Protein 6Z4W (pdb70)

Solvent-accessible surface area: 11543 Å² total; per-residue (Å²): 206,38,19,0,56,0,111,75,0,31,32,112,70,159,129,44,74,40,13,0,101,24,0,49,4,39,0,78,81,28,43,8,0,0,0,0,1,45,105,79,3,9,22,49,10,0,3,69,0,0,10,32,105,8,130,29,74,131,36,56,5,40,0,15,67,56,71,10,87,151,25,130,173,158,42,23,66,88,0,86,89,29,4,7,15,0,92,90,104,37,143,17,64,95,180,68,21,0,44,73,0,0,8,78,11,3,78,81,44,62,60,9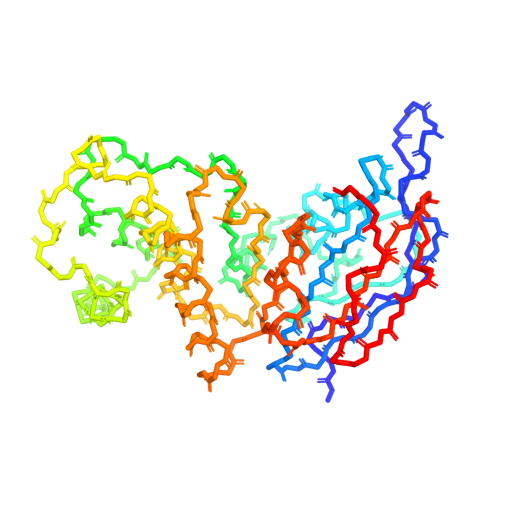8,162,204,62,4,145,149,41,0,48,73,0,0,94,27,5,41,2,127,129,52,23,167,16,80,12,124,107,11,58,39,2,25,63,26,36,0,1,0,0,34,14,7,2,43,112,7,129,0,0,0,0,25,47,2,8,52,148,31,80,105,109,45,3,103,82,0,0,72,2,0,32,85,1,16,135,130,44,15,2,0,0,0,1,3,60,41,27,118,3,0,60,94,42,86,20,41,5,0,4,0,64,106,1,102,46,68,147,64,72,97,126,3,112,6,71,54,154,99

Sequence (230 aa):
MSSIIEMMRDVVKKYDNGTTALRGVSVSVQPGEFAYIVGPSGAGKSTFIRSLYREVKIDKGSLSVAGFNLVKIKKKDVPLLRRSVGVVFQDYKLLPKKTVYENIAYAMEVIGENRRNIKRRVMEVLDLVGLKHKKVRSFPNELSGGEQQRIAIARAIVNNPKVLIADEPTGNLDPDNSWEIMNLLERINLQGTTILMATHHNSQIVNTLRHRVIAIENGRVVRDESKGEYGYDD

Radius of gyration: 17.44 Å; Cα contacts (8 Å, |Δi|>4): 445; chains: 1; bounding box: 37×38×49 Å

InterPro domains:
  IPR003439 ABC transporter-like, ATP-binding domain [PF00005] (20-167)
  IPR003439 ABC transporter-like, ATP-binding domain [PS50893] (4-229)
  IPR003593 AAA+ ATPase domain [SM00382] (29-225)
  IPR005286 Cell division protein FtsE [TIGR02673] (3-216)
  IPR015854 ABC transporter, lipoprotein release, LolD-like [PTHR24220] (2-222)
  IPR017871 ABC transporter-like, conserved site [PS00211] (140-154)
  IPR027417 P-loop containing nucleoside triphosphate hydrolase [G3DSA:3.40.50.300] (1-228)
  IPR027417 P-loop containing nucleoside triphosphate hydrolase [SSF52540] (3-225)

Nearest PDB structures (foldseek):
  6z4w-assembly1_A  TM=1.004E+00  e=2.447E-51  Streptococcus pneumoniae
  6z67-assembly2_B  TM=9.900E-01  e=2.149E-47  Streptococcus pneumoniae
  2olj-assembly1_A  TM=9.311E-01  e=7.992E-26  Geobacillus stearothermophilus
  8i6o-assembly1_D  TM=8.965E-01  e=5.618E-25  Pseudomonas aeruginosa
  5x40-assembly1_B  TM=8.780E-01  e=6.926E-23  Rhodobacter capsulatus

Foldseek 3Di:
DFQKWWFQWWAADPVGQTQAGTETDTHHFLAEEEEEEDPSLNPVVVLCVQLLPGQTDDTWIHHRRRTRNPDDPVCSLVSLLQEFELDPPDDFDQPQFLLRRLLVLQVVSPHDNVCRPVLSCVLCVLLVNNVRRGPGLVVDDLLVNLSSSVSSRCSSPHQEYEYEASCVPPDPVSSVSVVVSVVVSSVVGRYYYYYHDPQVCCQPVFGWYFYGGSNYGPDTDGSDGNPDPD

B-factor: mean 17.63, std 7.16, range [6.64, 51.97]

Organism: Streptococcus pneumoniae (strain ATCC BAA-255 / R6) (NCBI:txid171101)

Secondary structure (DSSP, 8-state):
--SEEEEEEEEE-TTS-EEEEEEEEEE-TT-EEEEE--TTSSHHHHHHHHTTSSPPSEEEEEETTEETTT--GGGHHHHHHHEEEE-TT----TTS-HHHHHHHHHHTTT--GGGHHHHHHHHHHHHT-GGGTT--GGGS-HHHHHHHHHHHHHTT--SEEEEESTTTTS-HHHHHHHHHHHHHHHHTT-EEEEE---HHHHHHS--EEEEEETTEEEEEETT-------

Structure (mmCIF, N/CA/C/O backbone):
data_6Z4W
#
_entry.id   6Z4W
#
_cell.length_a   33.387
_cell.length_b   36.711
_cell.length_c   41.106
_cell.angle_alpha   105.270
_cell.angle_beta   95.690
_cell.angle_gamma   99.690
#
_symmetry.space_group_name_H-M   'P 1'
#
loop_
_entity.id
_entity.type
_entity.pdbx_description
1 polymer 'Cell division ATP-binding protein FtsE'
2 non-polymer "ADENOSINE-5'-DIPHOSPHATE"
3 water water
#
loop_
_atom_site.group_PDB
_atom_site.id
_atom_site.type_symbol
_atom_site.label_atom_id
_atom_site.label_alt_id
_atom_site.label_comp_id
_atom_site.label_asym_id
_atom_site.label_entity_id
_atom_site.label_seq_id
_atom_site.pdbx_PDB_ins_code
_atom_site.Cartn_x
_atom_site.Cartn_y
_atom_site.Cartn_z
_atom_site.occupancy
_atom_site.B_iso_or_equiv
_atom_site.auth_seq_id
_atom_site.auth_comp_id
_atom_site.auth_asym_id
_atom_site.auth_atom_id
_atom_site.pdbx_PDB_model_num
ATOM 1 N N . MET A 1 1 ? 11.385 41.628 6.040 1.00 38.06 1 MET A N 1
ATOM 2 C CA . MET A 1 1 ? 10.362 41.562 7.079 1.00 26.04 1 MET A CA 1
ATOM 3 C C . MET A 1 1 ? 9.786 40.147 7.157 1.00 17.65 1 MET A C 1
ATOM 4 O O . MET A 1 1 ? 9.737 39.452 6.159 1.00 20.65 1 MET A O 1
ATOM 9 N N . SER A 1 2 ? 9.354 39.733 8.342 1.00 18.11 2 SER A N 1
ATOM 10 C CA A SER A 1 2 ? 9.045 38.330 8.571 0.70 14.87 2 SER A CA 1
ATOM 11 C CA B SER A 1 2 ? 9.037 38.334 8.592 0.30 14.90 2 SER A CA 1
ATOM 12 C C . SER A 1 2 ? 7.638 37.976 8.108 1.00 15.10 2 SER A C 1
ATOM 13 O O . SER A 1 2 ? 6.722 38.804 8.109 1.00 18.00 2 SER A O 1
ATOM 18 N N . ILE A 1 3 ? 7.477 36.716 7.709 1.00 12.75 3 ILE A N 1
ATOM 19 C CA . ILE A 1 3 ? 6.166 36.202 7.337 1.00 13.61 3 ILE A CA 1
ATOM 20 C C . ILE A 1 3 ? 5.460 35.578 8.536 1.00 11.30 3 ILE A C 1
ATOM 21 O O . ILE A 1 3 ? 4.222 35.532 8.569 1.00 13.24 3 ILE A O 1
ATOM 26 N N . ILE A 1 4 ? 6.211 35.100 9.519 1.00 12.18 4 ILE A N 1
ATOM 27 C CA . ILE A 1 4 ? 5.658 34.655 10.790 1.00 11.49 4 ILE A CA 1
ATOM 28 C C . ILE A 1 4 ? 6.457 35.360 11.869 1.00 12.87 4 ILE A C 1
ATOM 29 O O . ILE A 1 4 ? 7.690 35.287 11.876 1.00 13.85 4 ILE A O 1
ATOM 34 N N . GLU A 1 5 ? 5.768 36.058 12.762 1.00 12.74 5 GLU A N 1
ATOM 35 C CA . GLU A 1 5 ? 6.427 36.732 13.874 1.00 11.81 5 GLU A CA 1
ATOM 36 C C . GLU A 1 5 ? 5.661 36.394 15.140 1.00 12.97 5 GLU A C 1
ATOM 37 O O . GLU A 1 5 ? 4.533 36.858 15.333 1.00 13.32 5 GLU A O 1
ATOM 43 N N . MET A 1 6 ? 6.272 35.580 15.985 1.00 13.42 6 MET A N 1
ATOM 44 C CA A MET A 1 6 ? 5.692 35.173 17.255 0.48 13.23 6 MET A CA 1
ATOM 45 C CA B MET A 1 6 ? 5.700 35.166 17.253 0.52 13.23 6 MET A CA 1
ATOM 46 C C . MET A 1 6 ? 6.577 35.745 18.350 1.00 12.73 6 MET A C 1
ATOM 47 O O . MET A 1 6 ? 7.793 35.539 18.337 1.00 14.25 6 MET A O 1
ATOM 56 N N . ARG A 1 7 ? 5.979 36.485 19.284 1.00 12.33 7 ARG A N 1
ATOM 57 C CA . ARG A 1 7 ? 6.761 37.082 20.363 1.00 13.24 7 ARG A CA 1
ATOM 58 C C . ARG A 1 7 ? 6.112 36.811 21.710 1.00 12.65 7 ARG A C 1
ATOM 59 O O . ARG A 1 7 ? 4.981 37.245 21.955 1.00 12.99 7 ARG A O 1
ATOM 67 N N . ASP A 1 8 ? 6.852 36.118 22.588 1.00 12.28 8 ASP A N 1
ATOM 68 C CA . ASP A 1 8 ? 6.444 35.863 23.974 1.00 12.46 8 ASP A CA 1
ATOM 69 C C . ASP A 1 8 ? 5.066 35.212 24.051 1.00 12.60 8 ASP A C 1
ATOM 70 O O . ASP A 1 8 ? 4.266 35.518 24.937 1.00 13.68 8 ASP A O 1
ATOM 75 N N . VAL A 1 9 ? 4.784 34.303 23.119 1.00 12.43 9 VAL A N 1
ATOM 76 C CA . VAL A 1 9 ? 3.452 33.721 23.039 1.00 12.47 9 VAL A CA 1
ATOM 77 C C . VAL A 1 9 ? 3.229 32.724 24.172 1.00 11.92 9 VAL A C 1
ATOM 78 O O . VAL A 1 9 ? 4.094 31.893 24.486 1.00 14.52 9 VAL A O 1
ATOM 82 N N . VAL A 1 10 ? 2.059 32.810 24.796 1.00 11.84 10 VAL A N 1
ATOM 83 C CA . VAL A 1 10 ? 1.648 31.880 25.841 1.00 12.24 10 VAL A CA 1
ATOM 84 C C . VAL A 1 10 ? 0.298 31.297 25.453 1.00 10.71 10 VAL A C 1
ATOM 85 O O . VAL A 1 10 ? -0.588 32.016 24.981 1.00 12.08 10 VAL A O 1
ATOM 89 N N . LYS A 1 11 ? 0.143 29.990 25.640 1.00 11.55 11 LYS A N 1
ATOM 90 C CA . LYS A 1 11 ? -1.148 29.328 25.487 1.00 11.96 11 LYS A CA 1
ATOM 91 C C . LYS A 1 11 ? -1.303 28.319 26.612 1.00 12.25 11 LYS A C 1
ATOM 92 O O . LYS A 1 11 ? -0.477 27.412 26.750 1.00 13.25 11 LYS A O 1
ATOM 98 N N . LYS A 1 12 ? -2.341 28.493 27.422 1.00 11.83 12 LYS A N 1
ATOM 99 C CA . LYS A 1 12 ? -2.658 27.577 28.508 1.00 13.94 12 LYS A CA 1
ATOM 100 C C . LYS A 1 12 ? -4.054 27.028 28.268 1.00 13.39 12 LYS A C 1
ATOM 101 O O . LYS A 1 12 ? -5.011 27.801 28.164 1.00 13.29 12 LYS A O 1
ATOM 107 N N . TYR A 1 13 ? -4.170 25.700 28.195 1.00 10.75 13 TYR A N 1
ATOM 108 C CA . TYR A 1 13 ? -5.469 25.062 28.020 1.00 11.46 13 TYR A CA 1
ATOM 109 C C . TYR A 1 13 ? -6.268 25.141 29.320 1.00 9.03 13 TYR A C 1
ATOM 110 O O . TYR A 1 13 ? -5.729 25.416 30.397 1.00 10.32 13 TYR A O 1
ATOM 119 N N . ASP A 1 14 ? -7.574 24.910 29.208 1.00 12.39 14 ASP A N 1
ATOM 120 C CA . ASP A 1 14 ? -8.461 25.151 30.343 1.00 13.47 14 ASP A CA 1
ATOM 121 C C . ASP A 1 14 ? -8.222 24.211 31.519 1.00 13.28 14 ASP A C 1
ATOM 122 O O . ASP A 1 14 ? -8.651 24.530 32.634 1.00 16.06 14 ASP A O 1
ATOM 127 N N . ASN A 1 15 ? -7.574 23.069 31.305 1.00 11.16 15 ASN A N 1
ATOM 128 C CA . ASN A 1 15 ? -7.232 22.195 32.420 1.00 10.84 15 ASN A CA 1
ATOM 129 C C . ASN A 1 15 ? -5.936 22.602 33.095 1.00 12.06 15 ASN A C 1
ATOM 130 O O . ASN A 1 15 ? -5.418 21.845 33.926 1.00 13.59 15 ASN A O 1
ATOM 135 N N . GLY A 1 16 ? -5.392 23.772 32.746 1.00 11.01 16 GLY A N 1
ATOM 136 C CA . GLY A 1 16 ? -4.204 24.283 33.389 1.00 13.97 16 GLY A CA 1
ATOM 137 C C . GLY A 1 16 ? -2.894 23.949 32.713 1.00 13.22 16 GLY A C 1
ATOM 138 O O . GLY A 1 16 ? -1.845 24.350 33.218 1.00 16.51 16 GLY A O 1
ATOM 139 N N . THR A 1 17 ? -2.908 23.227 31.598 1.00 12.36 17 THR A N 1
ATOM 140 C CA . THR A 1 17 ? -1.664 22.875 30.928 1.00 13.43 17 THR A CA 1
ATOM 141 C C . THR A 1 17 ? -1.178 24.061 30.105 1.00 14.90 17 THR A C 1
ATOM 142 O O . THR A 1 17 ? -1.873 24.509 29.189 1.00 12.01 17 THR A O 1
ATOM 146 N N . THR A 1 18 ? 0.015 24.568 30.420 1.00 14.78 18 THR A N 1
ATOM 147 C CA . THR A 1 18 ? 0.616 25.649 29.636 1.00 14.54 18 THR A CA 1
ATOM 148 C C . THR A 1 18 ? 1.415 25.031 28.496 1.00 14.96 18 THR A C 1
ATOM 149 O O . THR A 1 18 ? 2.554 24.597 28.677 1.00 20.86 18 THR A O 1
ATOM 153 N N . ALA A 1 19 ? 0.816 25.018 27.307 1.00 12.48 19 ALA A N 1
ATOM 154 C CA . ALA A 1 19 ? 1.382 24.296 26.174 1.00 13.23 19 ALA A CA 1
ATOM 155 C C . ALA A 1 19 ? 2.441 25.113 25.447 1.00 13.47 19 ALA A C 1
ATOM 156 O O . ALA A 1 19 ? 3.407 24.550 24.922 1.00 14.34 19 ALA A O 1
ATOM 158 N N . LEU A 1 20 ? 2.246 26.426 25.359 1.00 10.32 20 LEU A N 1
ATOM 159 C CA . LEU A 1 20 ? 3.261 27.357 24.876 1.00 11.70 20 LEU A CA 1
ATOM 160 C C . LEU A 1 20 ? 3.568 28.291 26.033 1.00 11.87 20 LEU A C 1
ATOM 161 O O . LEU A 1 20 ? 2.667 28.952 26.555 1.00 12.26 20 LEU A O 1
ATOM 166 N N . ARG A 1 21 ? 4.828 28.323 26.448 1.00 11.39 21 ARG A N 1
ATOM 167 C CA . ARG A 1 21 ? 5.191 29.018 27.677 1.00 12.67 21 ARG A CA 1
ATOM 168 C C . ARG A 1 21 ? 6.216 30.109 27.391 1.00 15.23 21 ARG A C 1
ATOM 169 O O . ARG A 1 21 ? 7.332 30.076 27.917 1.00 13.17 21 ARG A O 1
ATOM 177 N N . GLY A 1 22 ? 5.847 31.059 26.537 1.00 12.96 22 GLY A N 1
ATOM 178 C CA . GLY A 1 22 ? 6.739 32.147 26.179 1.00 11.58 22 GLY A CA 1
ATOM 179 C C . GLY A 1 22 ? 7.583 31.781 24.982 1.00 12.89 22 GLY A C 1
ATOM 180 O O . GLY A 1 22 ? 8.765 31.451 25.118 1.00 16.08 22 GLY A O 1
ATOM 181 N N . VAL A 1 23 ? 6.973 31.803 23.802 1.00 12.48 23 VAL A N 1
ATOM 182 C CA . VAL A 1 23 ? 7.612 31.333 22.582 1.00 12.63 23 VAL A CA 1
ATOM 183 C C . VAL A 1 23 ? 7.798 32.508 21.631 1.00 13.34 23 VAL A C 1
ATOM 184 O O . VAL A 1 23 ? 6.845 33.242 21.333 1.00 13.27 23 VAL A O 1
ATOM 188 N N . SER A 1 24 ? 9.036 32.699 21.186 1.00 13.64 24 SER A N 1
ATOM 189 C CA . SER A 1 24 ? 9.390 33.728 20.214 1.00 13.26 24 SER A CA 1
ATOM 190 C C . SER A 1 24 ? 10.076 33.067 19.030 1.00 18.43 24 SER A C 1
ATOM 191 O O . SER A 1 24 ? 11.100 32.394 19.192 1.00 19.17 24 SER A O 1
ATOM 194 N N . VAL A 1 25 ? 9.505 33.257 17.848 1.00 15.68 25 VAL A N 1
ATOM 195 C CA . VAL A 1 25 ? 10.042 32.696 16.615 1.00 16.91 25 VAL A CA 1
ATOM 196 C C . VAL A 1 25 ? 9.747 33.682 15.502 1.00 15.50 25 VAL A C 1
ATOM 197 O O . VAL A 1 25 ? 8.607 34.132 15.351 1.00 16.04 25 VAL A O 1
ATOM 201 N N . SER A 1 26 ? 10.773 34.024 14.727 1.00 13.41 26 SER A N 1
ATOM 202 C CA . SER A 1 26 ? 10.632 34.909 13.578 1.00 14.54 26 SER A CA 1
ATOM 203 C C . SER A 1 26 ? 11.063 34.132 12.345 1.00 13.00 26 SER A C 1
ATOM 204 O O . SER A 1 26 ? 12.172 33.593 12.314 1.00 13.92 26 SER A O 1
ATOM 207 N N . VAL A 1 27 ? 10.185 34.045 11.347 1.00 12.83 27 VAL A N 1
ATOM 208 C CA . VAL A 1 27 ? 10.469 33.306 10.119 1.00 12.04 27 VAL A CA 1
ATOM 209 C C . VAL A 1 27 ? 10.353 34.253 8.938 1.00 15.40 27 VAL A C 1
ATOM 210 O O . VAL A 1 27 ? 9.302 34.872 8.738 1.00 12.85 27 VAL A O 1
ATOM 214 N N . GLN A 1 28 ? 11.415 34.332 8.135 1.00 13.08 28 GLN A N 1
ATOM 215 C CA . GLN A 1 28 ? 11.412 35.188 6.959 1.00 12.20 28 GLN A CA 1
ATOM 216 C C . GLN A 1 28 ? 10.739 34.480 5.788 1.00 12.32 28 GLN A C 1
ATOM 217 O O . GLN A 1 28 ? 10.725 33.247 5.718 1.00 12.62 28 GLN A O 1
ATOM 223 N N . PRO A 1 29 ? 10.193 35.233 4.833 1.00 11.95 29 PRO A N 1
ATOM 224 C CA . PRO A 1 29 ? 9.579 34.593 3.662 1.00 13.77 29 PRO A CA 1
ATOM 225 C C . PRO A 1 29 ? 10.586 33.687 2.973 1.00 13.45 29 PRO A C 1
ATOM 226 O O . PRO A 1 29 ? 11.745 34.057 2.777 1.00 13.87 29 PRO A O 1
ATOM 230 N N . GLY A 1 30 ? 10.143 32.475 2.636 1.00 11.55 30 GLY A N 1
ATOM 231 C CA . GLY A 1 30 ? 10.973 31.528 1.920 1.00 11.68 30 GLY A CA 1
ATOM 232 C C . GLY A 1 30 ? 11.767 30.577 2.786 1.00 12.13 30 GLY A C 1
ATOM 233 O O . GLY A 1 30 ? 12.425 29.677 2.245 1.00 11.33 30 GLY A O 1
ATOM 234 N N . GLU A 1 31 ? 11.735 30.741 4.105 1.00 9.90 31 GLU A N 1
ATOM 235 C CA . GLU A 1 31 ? 12.447 29.818 4.972 1.00 11.91 31 GLU A CA 1
ATOM 236 C C . GLU A 1 31 ? 11.781 28.438 4.984 1.00 12.08 31 GLU A C 1
ATOM 237 O O . GLU A 1 31 ? 10.577 28.281 4.761 1.00 11.26 31 GLU A O 1
ATOM 243 N N . PHE A 1 32 ? 12.598 27.426 5.247 1.00 11.94 32 PHE A N 1
ATOM 244 C CA . PHE A 1 32 ? 12.140 26.066 5.509 1.00 9.66 32 PHE A CA 1
ATOM 245 C C . PHE A 1 32 ? 12.583 25.743 6.925 1.00 11.60 32 PHE A C 1
ATOM 246 O O . PHE A 1 32 ? 13.782 25.764 7.215 1.00 13.97 32 PHE A O 1
ATOM 254 N N . ALA A 1 33 ? 11.632 25.459 7.806 1.00 10.38 33 ALA A N 1
ATOM 255 C CA . ALA A 1 33 ? 11.978 25.148 9.185 1.00 10.67 33 ALA A CA 1
ATOM 256 C C . ALA A 1 33 ? 11.336 23.846 9.615 1.00 10.76 33 ALA A C 1
ATOM 257 O O . ALA A 1 33 ? 10.150 23.622 9.360 1.00 11.86 33 ALA A O 1
ATOM 259 N N . TYR A 1 34 ? 12.121 23.015 10.291 1.00 9.53 34 TYR A N 1
ATOM 260 C CA . TYR A 1 34 ? 11.626 21.826 10.964 1.00 9.58 34 TYR A CA 1
ATOM 261 C C . TYR A 1 34 ? 11.287 22.181 12.401 1.00 9.56 34 TYR A C 1
ATOM 262 O O . TYR A 1 34 ? 12.046 22.899 13.058 1.00 11.39 34 TYR A O 1
ATOM 271 N N . ILE A 1 35 ? 10.157 21.673 12.889 1.00 9.92 35 ILE A N 1
ATOM 272 C CA . ILE A 1 35 ? 9.758 21.798 14.290 1.00 11.89 35 ILE A CA 1
ATOM 273 C C . ILE A 1 35 ? 9.891 20.418 14.914 1.00 10.06 35 ILE A C 1
ATOM 274 O O . ILE A 1 35 ? 9.255 19.460 14.456 1.00 11.68 35 ILE A O 1
ATOM 279 N N . VAL A 1 36 ? 10.732 20.303 15.941 1.00 10.54 36 VAL A N 1
ATOM 280 C CA . VAL A 1 36 ? 11.045 19.015 16.542 1.00 10.60 36 VAL A CA 1
ATOM 281 C C . VAL A 1 36 ? 10.933 19.123 18.055 1.00 11.20 36 VAL A C 1
ATOM 282 O O . VAL A 1 36 ? 10.903 20.215 18.621 1.00 11.32 36 VAL A O 1
ATOM 286 N N . GLY A 1 37 ? 10.873 17.963 18.712 1.00 11.06 37 GLY A N 1
ATOM 287 C CA . GLY A 1 37 ? 10.777 17.896 20.152 1.00 12.49 37 GLY A CA 1
ATOM 288 C C . GLY A 1 37 ? 9.928 16.727 20.601 1.00 12.22 37 GLY A C 1
ATOM 289 O O . GLY A 1 37 ? 9.191 16.128 19.816 1.00 12.70 37 GLY A O 1
ATOM 290 N N . PRO A 1 38 ? 10.010 16.379 21.876 1.00 13.39 38 PRO A N 1
ATOM 291 C CA . PRO A 1 38 ? 9.316 15.177 22.346 1.00 14.69 38 PRO A CA 1
ATOM 292 C C . PRO A 1 38 ? 7.804 15.346 22.305 1.00 14.59 38 PRO A C 1
ATOM 293 O O . PRO A 1 38 ? 7.266 16.455 22.270 1.00 14.07 38 PRO A O 1
ATOM 297 N N . SER A 1 39 ? 7.112 14.208 22.288 1.00 15.71 39 SER A N 1
ATOM 298 C CA . SER A 1 39 ? 5.662 14.225 22.408 1.00 16.26 39 SER A CA 1
ATOM 299 C C . SER A 1 39 ? 5.261 15.036 23.635 1.00 13.47 39 SER A C 1
ATOM 300 O O . SER A 1 39 ? 5.887 14.936 24.695 1.00 14.45 39 SER A O 1
ATOM 303 N N . GLY A 1 40 ? 4.236 15.878 23.474 1.00 11.85 40 GLY A N 1
ATOM 304 C CA . GLY A 1 40 ? 3.762 16.736 24.547 1.00 12.97 40 GLY A CA 1
ATOM 305 C C . GLY A 1 40 ? 4.479 18.068 24.676 1.00 12.68 40 GLY A C 1
ATOM 306 O O . GLY A 1 40 ? 4.122 18.865 25.555 1.00 14.07 40 GLY A O 1
ATOM 307 N N . ALA A 1 41 ? 5.472 18.342 23.820 1.00 11.73 41 ALA A N 1
ATOM 308 C CA . ALA A 1 41 ? 6.281 19.554 23.931 1.00 12.31 41 ALA A CA 1
ATOM 309 C C . ALA A 1 41 ? 5.497 20.808 23.572 1.00 12.80 41 ALA A C 1
ATOM 310 O O . ALA A 1 41 ? 5.801 2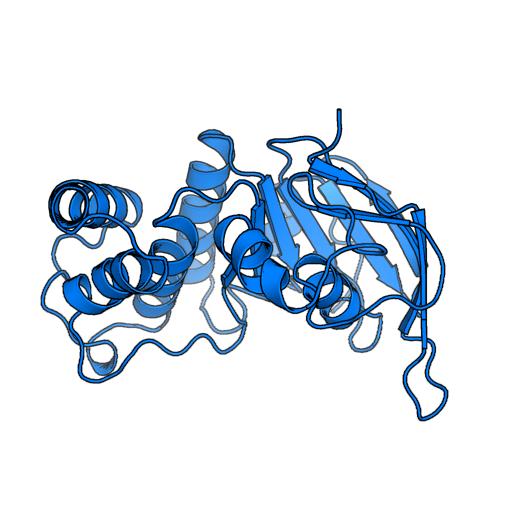1.892 24.091 1.00 13.94 41 ALA A O 1
ATOM 312 N N . GLY A 1 42 ? 4.524 20.696 22.663 1.00 10.89 42 GLY A N 1
ATOM 313 C CA . GLY A 1 42 ? 3.750 21.833 22.203 1.00 10.79 42 GLY A CA 1
ATOM 314 C C . GLY A 1 42 ? 3.825 22.055 20.706 1.00 12.55 42 GLY A C 1
ATOM 315 O O . GLY A 1 42 ? 3.422 23.117 20.232 1.00 11.26 42 GLY A O 1
ATOM 316 N N . LYS A 1 43 ? 4.319 21.071 19.950 1.00 10.53 43 LYS A N 1
ATOM 317 C CA . LYS A 1 43 ? 4.485 21.259 18.509 1.00 10.54 43 LYS A CA 1
ATOM 318 C C . LYS A 1 43 ? 3.145 21.482 17.821 1.00 11.12 43 LYS A C 1
ATOM 319 O O . LYS A 1 43 ? 2.998 22.406 17.011 1.00 10.89 43 LYS A O 1
ATOM 325 N N . SER A 1 44 ? 2.157 20.635 18.107 1.00 12.55 44 SER A N 1
ATOM 326 C CA . SER A 1 44 ? 0.852 20.819 17.481 1.00 10.39 44 SER A CA 1
ATOM 327 C C . SER A 1 44 ? 0.204 22.121 17.923 1.00 10.79 44 SER A C 1
ATOM 328 O O . SER A 1 44 ? -0.426 22.817 17.116 1.00 11.28 44 SER A O 1
ATOM 331 N N . THR A 1 45 ? 0.340 22.477 19.199 1.00 10.15 45 THR A N 1
ATOM 332 C CA . THR A 1 45 ? -0.238 23.742 19.642 1.00 10.11 45 THR A CA 1
ATOM 333 C C . THR A 1 45 ? 0.403 24.915 18.905 1.00 10.57 45 THR A C 1
ATOM 334 O O . THR A 1 45 ? -0.287 25.850 18.480 1.00 12.75 45 THR A O 1
ATOM 338 N N . PHE A 1 46 ? 1.725 24.863 18.731 1.00 9.69 46 PHE A N 1
ATOM 339 C CA . PHE A 1 46 ? 2.442 25.878 17.967 1.00 9.61 46 PHE A CA 1
ATOM 340 C C . PHE A 1 46 ? 1.902 25.961 16.541 1.00 11.66 46 PHE A C 1
ATOM 341 O O . PHE A 1 46 ? 1.515 27.041 16.075 1.00 12.24 46 PHE A O 1
ATOM 349 N N . ILE A 1 47 ? 1.846 24.818 15.848 1.00 11.57 47 ILE A N 1
ATOM 350 C CA . ILE A 1 47 ? 1.354 24.767 14.468 1.00 12.27 47 ILE A CA 1
ATOM 351 C C . ILE A 1 47 ? -0.049 25.340 14.376 1.00 12.51 47 ILE A C 1
ATOM 352 O O . ILE A 1 47 ? -0.363 26.122 13.470 1.00 11.91 47 ILE A O 1
ATOM 357 N N 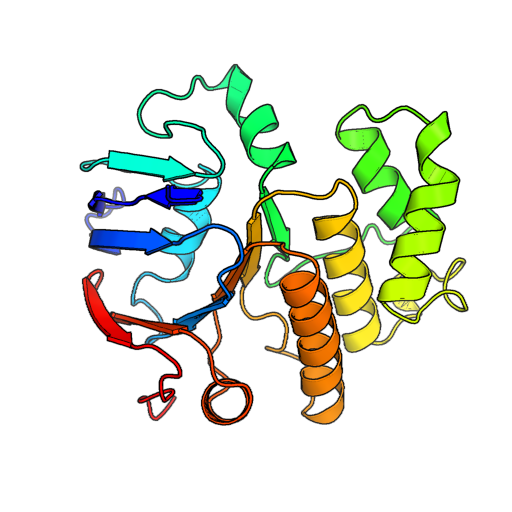. ARG A 1 48 ? -0.925 24.929 15.285 1.00 10.55 48 ARG A N 1
ATOM 358 C CA . ARG A 1 48 ? -2.331 25.301 15.178 1.00 12.38 48 ARG A CA 1
ATOM 359 C C . ARG A 1 48 ? -2.573 26.762 15.533 1.00 11.36 48 ARG A C 1
ATOM 360 O O . ARG A 1 48 ? -3.561 27.353 15.073 1.00 12.81 48 ARG A O 1
ATOM 368 N N . SER A 1 49 ? -1.675 27.368 16.307 1.00 11.74 49 SER A N 1
ATOM 369 C CA . SER A 1 49 ? -1.754 28.803 16.523 1.00 10.46 49 SER A CA 1
ATOM 370 C C . SER A 1 49 ? -1.527 29.575 15.231 1.00 11.15 49 SER A C 1
ATOM 371 O O . SER A 1 49 ? -2.071 30.673 15.071 1.00 10.96 49 SER A O 1
ATOM 374 N N . LEU A 1 50 ? -0.786 29.002 14.283 1.00 9.92 50 LEU A N 1
ATOM 375 C CA . LEU A 1 50 ? -0.422 29.747 13.085 1.00 11.17 50 LEU A CA 1
ATOM 376 C C . LEU A 1 50 ? -1.598 29.929 12.149 1.00 12.26 50 LEU A C 1
ATOM 377 O O . LEU A 1 50 ? -1.588 30.867 11.341 1.00 13.46 50 LEU A O 1
ATOM 382 N N . TYR A 1 51 ? -2.598 29.047 12.213 1.00 13.15 51 TYR A N 1
ATOM 383 C CA . TYR A 1 51 ? -3.824 29.238 11.451 1.00 11.60 51 TYR A CA 1
ATOM 384 C C . TYR A 1 51 ? -5.030 29.532 12.333 1.00 12.61 51 TYR A C 1
ATOM 385 O O . TYR A 1 51 ? -6.174 29.410 11.885 1.00 12.64 51 TYR A O 1
ATOM 394 N N . ARG A 1 52 ? -4.789 29.961 13.570 1.00 11.14 52 ARG A N 1
ATOM 395 C CA . ARG A 1 52 ? -5.810 30.484 14.464 1.00 12.48 52 ARG A CA 1
ATOM 396 C C . ARG A 1 52 ? -6.785 29.423 14.940 1.00 13.26 52 ARG A C 1
ATOM 397 O O . ARG A 1 52 ? -7.862 29.762 15.439 1.00 15.12 52 ARG A O 1
ATOM 405 N N . GLU A 1 53 ? -6.449 28.142 14.807 1.00 12.65 53 GLU A N 1
ATOM 406 C CA . GLU A 1 53 ? -7.254 27.155 15.502 1.00 14.74 53 GLU A CA 1
ATOM 407 C C . GLU A 1 53 ? -7.068 27.303 17.001 1.00 15.36 53 GLU A C 1
ATOM 408 O O . GLU A 1 53 ? -8.037 27.271 17.767 1.00 19.49 53 GLU A O 1
ATOM 414 N N . VAL A 1 54 ? -5.833 27.505 17.425 1.00 14.22 54 VAL A N 1
ATOM 415 C CA . VAL A 1 54 ? -5.517 27.904 18.789 1.00 15.22 54 VAL A CA 1
ATOM 416 C C . VAL A 1 54 ? -5.440 29.425 18.829 1.00 13.72 54 VAL A C 1
ATOM 417 O O . VAL A 1 54 ? -4.796 30.042 17.973 1.00 14.09 54 VAL A O 1
ATOM 421 N N . LYS A 1 55 ? -6.104 30.034 19.809 1.00 14.57 55 LYS A N 1
ATOM 422 C CA . LYS 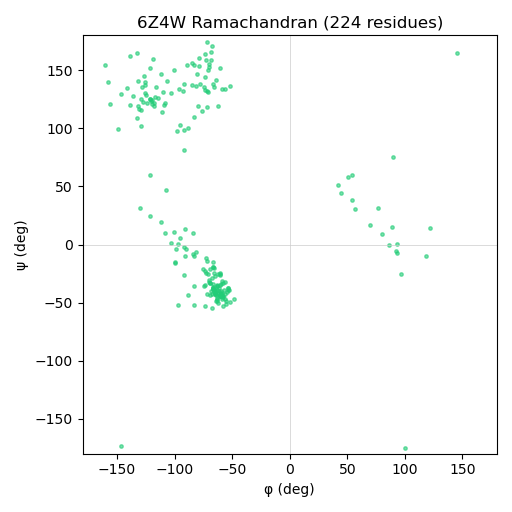A 1 55 ? -5.950 31.455 20.105 1.00 15.34 55 LYS A CA 1
ATOM 423 C C . LYS A 1 55 ? -4.932 31.600 21.225 1.00 14.36 55 LYS A C 1
ATOM 424 O O . LYS A 1 55 ? -5.007 30.884 22.227 1.00 15.98 55 LYS A O 1
ATOM 430 N N . ILE A 1 56 ? -3.997 32.524 21.069 1.00 13.56 56 ILE A N 1
ATOM 431 C CA . ILE A 1 56 ? -2.987 32.708 22.107 1.00 14.48 56 ILE A CA 1
ATOM 432 C C . ILE A 1 56 ? -3.571 33.522 23.257 1.00 14.99 56 ILE A C 1
ATOM 433 O O . ILE A 1 56 ? -4.502 34.321 23.083 1.00 15.85 56 ILE A O 1
ATOM 438 N N . ASP A 1 57 ? -3.011 33.309 24.448 1.00 13.70 57 ASP A N 1
ATOM 439 C CA . ASP A 1 57 ? -3.410 34.031 25.650 1.00 16.08 57 ASP A CA 1
ATOM 440 C C . ASP A 1 57 ? -2.633 35.321 25.841 1.00 17.02 57 ASP A C 1
ATOM 441 O O . ASP A 1 57 ? -3.205 36.329 26.265 1.00 18.79 57 ASP A O 1
ATOM 446 N N . LYS A 1 58 ? -1.333 35.247 25.614 1.00 14.74 58 LYS A N 1
ATOM 447 C CA . LYS A 1 58 ? -0.449 36.421 25.776 1.00 14.20 58 LYS A CA 1
ATOM 448 C C . LYS A 1 58 ? 0.545 36.419 24.620 1.00 14.42 58 LYS A C 1
ATOM 449 O O . LYS A 1 58 ? 0.741 35.386 24.001 1.00 12.68 58 LYS A O 1
ATOM 455 N N . GLY A 1 59 ? 1.158 37.568 24.389 1.00 14.40 59 GLY A N 1
ATOM 456 C CA . GLY A 1 59 ? 2.176 37.702 23.363 1.00 14.03 59 GLY A CA 1
ATOM 457 C C . GLY A 1 59 ? 1.611 38.325 22.104 1.00 11.66 59 GLY A C 1
ATOM 458 O O . GLY A 1 59 ? 0.458 38.750 22.032 1.00 14.31 59 GLY A O 1
ATOM 459 N N . SER A 1 60 ? 2.451 38.389 21.083 1.00 11.50 60 SER A N 1
ATOM 460 C CA . SER A 1 60 ? 2.031 38.885 19.783 1.00 11.73 60 SER A CA 1
ATOM 461 C C . SER A 1 60 ? 2.272 37.803 18.737 1.00 9.88 60 SER A C 1
ATOM 462 O O . SER A 1 60 ? 3.171 36.971 18.865 1.00 11.79 60 SER A O 1
ATOM 465 N N . LEU A 1 61 ? 1.472 37.829 17.680 1.00 10.19 61 LEU A N 1
ATOM 466 C CA . LEU A 1 61 ? 1.545 36.794 16.656 1.00 9.95 61 LEU A CA 1
ATOM 467 C C . LEU A 1 61 ? 1.000 37.347 15.348 1.00 11.69 61 LEU A C 1
ATOM 468 O O . LEU A 1 61 ? -0.153 37.780 15.285 1.00 11.06 61 LEU A O 1
ATOM 473 N N . SER A 1 62 ? 1.837 37.336 14.315 1.00 10.63 62 SER A N 1
ATOM 474 C CA . SER A 1 62 ? 1.476 37.749 12.969 1.00 11.04 62 SER A CA 1
ATOM 475 C C . SER A 1 62 ? 1.827 36.618 12.020 1.00 10.78 62 SER A C 1
ATOM 476 O O . SER A 1 62 ? 2.931 36.075 12.086 1.00 12.00 62 SER A O 1
ATOM 479 N N . VAL A 1 63 ? 0.888 36.232 11.159 1.00 9.92 63 VAL A N 1
ATOM 480 C CA . VAL A 1 63 ? 1.122 35.139 10.219 1.00 9.18 63 VAL A CA 1
ATOM 481 C C . VAL A 1 63 ? 0.583 35.539 8.859 1.00 10.97 63 VAL A C 1
ATOM 482 O O . VAL A 1 63 ? -0.587 35.913 8.733 1.00 10.43 63 VAL A O 1
ATOM 486 N N . ALA A 1 64 ? 1.425 35.424 7.834 1.00 11.38 64 ALA A N 1
ATOM 487 C CA . ALA A 1 64 ? 1.004 35.711 6.462 1.00 12.11 64 ALA A CA 1
ATOM 488 C C . ALA A 1 64 ? 0.449 37.126 6.331 1.00 13.94 64 ALA A C 1
ATOM 489 O O . ALA A 1 64 ? -0.431 37.387 5.503 1.00 14.15 64 ALA A O 1
ATOM 491 N N . GLY A 1 65 ? 0.959 38.038 7.160 1.00 13.09 65 GLY A N 1
ATOM 492 C CA . GLY A 1 65 ? 0.519 39.412 7.205 1.00 13.16 65 GLY A CA 1
ATOM 493 C C . GLY A 1 65 ? -0.512 39.719 8.272 1.00 13.15 65 GLY A C 1
ATOM 494 O O . GLY A 1 65 ? -0.592 40.865 8.716 1.00 15.25 65 GLY A O 1
ATOM 495 N N . PHE A 1 66 ? -1.286 38.729 8.710 1.00 12.73 66 PHE A N 1
ATOM 496 C CA . PHE A 1 66 ? -2.418 38.976 9.598 1.00 13.62 66 PHE A CA 1
ATOM 497 C C . PHE A 1 66 ? -1.997 39.022 11.061 1.00 14.05 66 PHE A C 1
ATOM 498 O O . PHE A 1 66 ? -1.224 38.186 11.533 1.00 11.99 66 PHE A O 1
ATOM 506 N N . ASN A 1 67 ? -2.550 39.983 11.794 1.00 13.36 67 ASN A N 1
ATOM 507 C CA . ASN A 1 67 ? -2.340 40.077 13.232 1.00 12.56 67 ASN A CA 1
ATOM 508 C C . ASN A 1 67 ? -3.338 39.138 13.898 1.00 13.95 67 ASN A C 1
ATOM 509 O O . ASN A 1 67 ? -4.545 39.400 13.897 1.00 13.40 67 ASN A O 1
ATOM 514 N N . LEU A 1 68 ? -2.838 38.043 14.471 1.00 11.87 68 LEU A N 1
ATOM 515 C CA . LEU A 1 68 ? -3.737 37.009 14.973 1.00 11.65 68 LEU A CA 1
ATOM 516 C C . LEU A 1 68 ? -4.271 37.313 16.362 1.00 13.82 68 LEU A C 1
ATOM 517 O O . LEU A 1 68 ? -5.180 36.610 16.822 1.00 16.73 68 LEU A O 1
ATOM 522 N N . VAL A 1 69 ? -3.734 38.329 17.033 1.00 14.43 69 VAL A N 1
ATOM 523 C CA . VAL A 1 69 ? -4.340 38.823 18.265 1.00 13.66 69 VAL A CA 1
ATOM 524 C C . VAL A 1 69 ? -5.604 39.615 17.960 1.00 16.16 69 VAL A C 1
ATOM 525 O O . VAL A 1 69 ? -6.567 39.570 18.733 1.00 20.45 69 VAL A O 1
ATOM 529 N N . LYS A 1 70 ? -5.628 40.346 16.842 1.00 16.42 70 LYS A N 1
ATOM 530 C CA . LYS A 1 70 ? -6.714 41.259 16.512 1.00 16.41 70 LYS A CA 1
ATOM 531 C C . LYS A 1 70 ? -7.714 40.673 15.526 1.00 15.57 70 LYS A C 1
ATOM 532 O O . LYS A 1 70 ? -8.810 41.227 15.390 1.00 19.79 70 LYS A O 1
ATOM 538 N N . ILE A 1 71 ? -7.369 39.575 14.842 1.00 14.06 71 ILE A N 1
ATOM 539 C CA . ILE A 1 71 ? -8.174 39.104 13.715 1.00 15.08 71 ILE A CA 1
ATOM 540 C C . ILE A 1 71 ? -9.603 38.816 14.150 1.00 15.26 71 ILE A C 1
ATOM 541 O O . ILE A 1 71 ? -9.848 38.177 15.182 1.00 17.55 71 ILE A O 1
ATOM 546 N N . LYS A 1 72 ? -10.552 39.293 13.352 1.00 16.98 72 LYS A N 1
ATOM 547 C CA . LYS A 1 72 ? -11.964 39.079 13.608 1.00 22.75 72 LYS A CA 1
ATOM 548 C C . LYS A 1 72 ? -12.377 37.691 13.144 1.00 23.29 72 LYS A C 1
ATOM 549 O O . LYS A 1 72 ? -11.856 37.159 12.162 1.00 17.95 72 LYS A O 1
ATOM 555 N N . LYS A 1 73 ? -13.333 37.111 13.873 1.00 22.68 73 LYS A N 1
ATOM 556 C CA . LYS A 1 73 ? -13.824 35.772 13.565 1.00 22.32 73 LYS A CA 1
ATOM 557 C C . LYS A 1 73 ? -14.165 35.625 12.087 1.00 21.25 73 LYS A C 1
ATOM 558 O O . LYS A 1 73 ? -13.790 34.639 11.442 1.00 20.11 73 LYS A O 1
ATOM 564 N N . LYS A 1 74 ? -14.886 36.595 11.531 1.00 20.96 74 LYS A N 1
ATOM 565 C CA . LYS A 1 74 ? -15.334 36.450 10.154 1.00 24.10 74 LYS A CA 1
ATOM 566 C C . LYS A 1 74 ? -14.178 36.473 9.165 1.00 22.60 74 LYS A C 1
ATOM 567 O O . LYS A 1 74 ? -14.356 36.075 8.011 1.00 21.34 74 LYS A O 1
ATOM 573 N N . ASP A 1 75 ? -12.998 36.919 9.585 1.00 21.29 75 ASP A N 1
ATOM 574 C CA . ASP A 1 75 ? -11.865 37.029 8.679 1.00 21.15 75 ASP A CA 1
ATOM 575 C C . ASP A 1 75 ? -10.892 35.864 8.780 1.00 17.14 75 ASP A C 1
ATOM 576 O O . ASP A 1 75 ? -9.938 35.808 8.001 1.00 16.50 75 ASP A O 1
ATOM 581 N N . VAL A 1 76 ? -11.111 34.925 9.704 1.00 15.91 76 VAL A N 1
ATOM 582 C CA . VAL A 1 76 ? -10.248 33.745 9.779 1.00 13.82 76 VAL A CA 1
ATOM 583 C C . VAL A 1 76 ? -10.175 33.010 8.449 1.00 18.81 76 VAL A C 1
ATOM 584 O O . VAL A 1 76 ? -9.083 32.553 8.077 1.00 15.29 76 VAL A O 1
ATOM 588 N N . PRO A 1 77 ? -11.263 32.851 7.691 1.00 18.87 77 PRO A N 1
ATOM 589 C CA . PRO A 1 77 ? -11.135 32.220 6.370 1.00 20.51 77 PRO A CA 1
ATOM 590 C C . PRO A 1 77 ? -10.138 32.912 5.457 1.00 15.56 77 PRO A C 1
ATOM 591 O O . PRO A 1 77 ? -9.492 32.236 4.641 1.00 17.77 77 PRO A O 1
ATOM 595 N N . LEU A 1 78 ? -9.983 34.237 5.559 1.00 16.17 78 LEU A N 1
ATOM 596 C CA . LEU A 1 78 ? -8.985 34.899 4.723 1.00 16.63 78 LEU A CA 1
ATOM 597 C C . LEU A 1 78 ? -7.573 34.509 5.143 1.00 14.36 78 LEU A C 1
ATOM 598 O O . LEU A 1 78 ? -6.696 34.315 4.299 1.00 15.34 78 LEU A O 1
ATOM 603 N N . LEU A 1 79 ? -7.321 34.402 6.442 1.00 13.59 79 LEU A N 1
ATOM 604 C CA . LEU A 1 79 ? -6.048 33.845 6.876 1.00 14.46 79 LEU A CA 1
ATOM 605 C C . LEU A 1 79 ? -5.863 32.437 6.325 1.00 13.51 79 LEU A C 1
ATOM 606 O O . LEU A 1 79 ? -4.787 32.103 5.813 1.00 16.86 79 LEU A O 1
ATOM 611 N N . ARG A 1 80 ? -6.904 31.603 6.402 1.00 14.03 80 ARG A N 1
ATOM 612 C CA . ARG A 1 80 ? -6.768 30.214 5.974 1.00 15.91 80 ARG A CA 1
ATOM 613 C C . ARG A 1 80 ? -6.394 30.117 4.497 1.00 15.21 80 ARG A C 1
ATOM 614 O O . ARG A 1 80 ? -5.641 29.216 4.110 1.00 16.48 80 ARG A O 1
ATOM 622 N N . ARG A 1 81 ? -6.901 31.028 3.657 1.00 15.86 81 ARG A N 1
ATOM 623 C CA . ARG A 1 81 ? -6.518 31.003 2.244 1.00 15.99 81 ARG A CA 1
ATOM 624 C C . ARG A 1 81 ? -5.017 31.150 2.059 1.00 17.79 81 ARG A C 1
ATOM 625 O O . ARG A 1 81 ? -4.458 30.629 1.085 1.00 16.93 81 ARG A O 1
ATOM 633 N N . SER A 1 82 ? -4.353 31.878 2.953 1.00 15.14 82 SER A N 1
ATOM 634 C CA . SER A 1 82 ? -2.926 32.163 2.844 1.00 16.26 82 SER A CA 1
ATOM 635 C C . SER A 1 82 ? -2.040 31.137 3.534 1.00 15.02 82 SER A C 1
ATOM 636 O O . SER A 1 82 ? -0.812 31.252 3.448 1.00 15.47 82 SER A O 1
ATOM 639 N N . VAL A 1 83 ? -2.619 30.151 4.217 1.00 13.68 83 VAL A N 1
ATOM 640 C CA . VAL A 1 83 ? -1.866 29.175 5.000 1.00 14.48 83 VAL A CA 1
ATOM 641 C C . VAL A 1 83 ? -2.348 27.789 4.574 1.00 12.89 83 VAL A C 1
ATOM 642 O O . VAL A 1 83 ? -3.426 27.340 4.986 1.00 15.81 83 VAL A O 1
ATOM 646 N N . GLY A 1 84 ? -1.559 27.106 3.748 1.00 11.49 84 GLY A N 1
ATOM 647 C CA . GLY A 1 84 ? -1.882 25.736 3.376 1.00 11.62 84 GLY A CA 1
ATOM 648 C C . GLY A 1 84 ? -1.501 24.792 4.504 1.00 11.62 84 GLY A C 1
ATOM 649 O O . GLY A 1 84 ? -0.464 24.947 5.144 1.00 12.95 84 GLY A O 1
ATOM 650 N N . VAL A 1 85 ? -2.370 23.821 4.773 1.00 11.69 85 VAL A N 1
ATOM 651 C CA . VAL A 1 85 ? -2.147 22.892 5.877 1.00 12.43 85 VAL A CA 1
ATOM 652 C C . VAL A 1 85 ? -2.246 21.463 5.371 1.00 13.47 85 VAL A C 1
ATOM 653 O O . VAL A 1 85 ? -3.262 21.076 4.784 1.00 16.97 85 VAL A O 1
ATOM 657 N N . VAL A 1 86 ? -1.187 20.695 5.574 1.00 12.69 86 VAL A N 1
ATOM 658 C CA . VAL A 1 86 ? -1.197 19.256 5.349 1.00 14.47 86 VAL A CA 1
ATOM 659 C C . VAL A 1 86 ? -1.416 18.628 6.720 1.00 20.34 86 VAL A C 1
ATOM 660 O O . VAL A 1 86 ? -0.479 18.489 7.510 1.00 17.73 86 VAL A O 1
ATOM 664 N N . PHE A 1 87 ? -2.672 18.283 7.008 1.00 29.76 87 PHE A N 1
ATOM 665 C CA . PHE A 1 87 ? -3.018 17.656 8.275 1.00 31.28 87 PHE A CA 1
ATOM 666 C C . PHE A 1 87 ? -2.335 16.300 8.374 1.00 29.52 87 PHE A C 1
ATOM 667 O O . PHE A 1 87 ? -2.244 15.559 7.390 1.00 36.37 87 PHE A O 1
ATOM 675 N N . GLN A 1 88 ? -1.864 15.973 9.582 1.00 36.20 88 GLN A N 1
ATOM 676 C CA . GLN A 1 88 ? -1.217 14.682 9.799 1.00 34.85 88 GLN A CA 1
ATOM 677 C C . GLN A 1 88 ? -2.112 13.537 9.332 1.00 39.25 88 GLN A C 1
ATOM 678 O O . GLN A 1 88 ? -1.633 12.544 8.774 1.00 37.42 88 GLN A O 1
ATOM 684 N N . ASP A 1 89 ? -3.419 13.664 9.537 1.00 38.99 89 ASP A N 1
ATOM 685 C CA . ASP A 1 89 ? -4.377 12.672 9.075 1.00 42.65 89 ASP A CA 1
ATOM 686 C C . ASP A 1 89 ? -5.154 13.235 7.900 1.00 42.20 89 ASP A C 1
ATOM 687 O O . ASP A 1 89 ? -6.383 13.130 7.862 1.00 44.58 89 ASP A O 1
ATOM 692 N N . TYR A 1 90 ? -4.462 13.839 6.935 1.00 42.51 90 TYR A N 1
ATOM 693 C CA . TYR A 1 90 ? -5.159 14.456 5.812 1.00 37.89 90 TYR A CA 1
ATOM 694 C C . TYR A 1 90 ? -5.925 13.411 5.017 1.00 36.74 90 TYR A C 1
ATOM 695 O O . TYR A 1 90 ? -5.330 12.486 4.447 1.00 38.57 90 TYR A O 1
ATOM 704 N N . LYS A 1 91 ? -7.243 13.586 4.954 1.00 31.74 91 LYS A N 1
ATOM 705 C CA . LYS A 1 91 ? -8.111 12.699 4.202 1.00 26.94 91 LYS A CA 1
ATOM 706 C C . LYS A 1 91 ? -8.602 13.429 2.963 1.00 18.32 91 LYS A C 1
ATOM 707 O O . LYS A 1 91 ? -9.182 14.517 3.068 1.00 19.95 91 LYS A O 1
ATOM 713 N N . LEU A 1 92 ? -8.319 12.847 1.799 1.00 16.84 92 LEU A N 1
ATOM 714 C CA . LE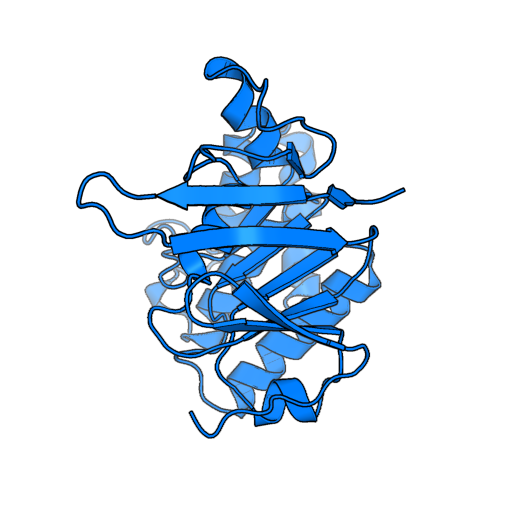U A 1 92 ? -8.884 13.312 0.547 1.00 15.55 92 LEU A CA 1
ATOM 715 C C . LEU A 1 92 ? -10.359 12.929 0.490 1.00 14.71 92 LEU A C 1
ATOM 716 O O . LEU A 1 92 ? -10.820 12.034 1.206 1.00 16.87 92 LEU A O 1
ATOM 721 N N . LEU A 1 93 ? -11.103 13.629 -0.342 1.00 13.87 93 LEU A N 1
ATOM 722 C CA . LEU A 1 93 ? -12.510 13.307 -0.517 1.00 15.87 93 LEU A CA 1
ATOM 723 C C . LEU A 1 93 ? -12.618 11.999 -1.288 1.00 14.34 93 LEU A C 1
ATOM 724 O O . LEU A 1 93 ? -12.173 11.932 -2.444 1.00 12.39 93 LEU A O 1
ATOM 729 N N . PRO A 1 94 ? -13.214 10.953 -0.707 1.00 15.28 94 PRO A N 1
ATOM 730 C CA . PRO A 1 94 ? -13.050 9.604 -1.276 1.00 16.79 94 PRO A CA 1
ATOM 731 C C . PRO A 1 94 ? -13.778 9.386 -2.586 1.00 17.28 94 PRO A C 1
ATOM 732 O O . PRO A 1 94 ? -13.365 8.521 -3.365 1.00 16.07 94 PRO A O 1
ATOM 736 N N . LYS A 1 95 ? -14.846 10.125 -2.862 1.00 16.46 95 LYS A N 1
ATOM 737 C CA . LYS A 1 95 ? -15.592 9.937 -4.099 1.00 20.12 95 LYS A CA 1
ATOM 738 C C . LYS A 1 95 ? -15.252 10.970 -5.164 1.00 20.04 95 LYS A C 1
ATOM 739 O O . LYS A 1 95 ? -15.942 11.048 -6.187 1.00 22.93 95 LYS A O 1
ATOM 745 N N . LYS A 1 96 ? -14.196 11.750 -4.955 1.00 18.02 96 LYS A N 1
ATOM 746 C CA . LYS A 1 96 ? -13.696 12.692 -5.942 1.00 17.80 96 LYS A CA 1
ATOM 747 C C . LYS A 1 96 ? -12.400 12.155 -6.530 1.00 10.93 96 LYS A C 1
ATOM 748 O O . LYS A 1 96 ? -11.567 11.594 -5.809 1.00 12.50 96 LYS A O 1
ATOM 754 N N . THR A 1 97 ? -12.224 12.338 -7.836 1.00 11.00 97 THR A N 1
ATOM 755 C CA . THR A 1 97 ? -10.953 11.979 -8.432 1.00 11.47 97 THR A CA 1
ATOM 756 C C . THR A 1 97 ? -9.862 12.912 -7.909 1.00 10.18 97 THR A C 1
ATOM 757 O O . THR A 1 97 ? -10.121 13.905 -7.212 1.00 11.68 97 THR A O 1
ATOM 761 N N . VAL A 1 98 ? -8.619 12.555 -8.234 1.00 10.75 98 VAL A N 1
ATOM 762 C CA . VAL A 1 98 ? -7.484 13.431 -7.954 1.00 9.91 98 VAL A CA 1
ATOM 763 C C . VAL A 1 98 ? -7.738 14.827 -8.515 1.00 11.92 98 VAL A C 1
ATOM 764 O O . VAL A 1 98 ? -7.601 15.830 -7.802 1.00 11.31 98 VAL A O 1
ATOM 768 N N . TYR A 1 99 ? -8.146 14.914 -9.789 1.00 9.90 99 TYR A N 1
ATOM 769 C CA . TYR A 1 99 ? -8.458 16.218 -10.374 1.00 10.20 99 TYR A CA 1
ATOM 770 C C . TYR A 1 99 ? -9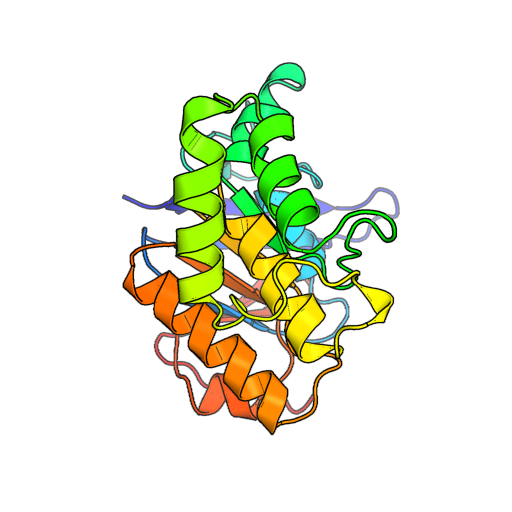.504 16.959 -9.547 1.00 12.41 99 TYR A C 1
ATOM 771 O O . TYR A 1 99 ? -9.310 18.127 -9.185 1.00 13.56 99 TYR A O 1
ATOM 780 N N . GLU A 1 100 ? -10.623 16.290 -9.238 1.00 12.45 100 GLU A N 1
ATOM 781 C CA . GLU A 1 100 ? -11.708 16.938 -8.501 1.00 14.83 100 GLU A CA 1
ATOM 782 C C . GLU A 1 100 ? -11.262 17.362 -7.109 1.00 14.53 100 GLU A C 1
ATOM 783 O O . GLU A 1 100 ? -11.687 18.407 -6.599 1.00 16.06 100 GLU A O 1
ATOM 789 N N . ASN A 1 101 ? -10.404 16.563 -6.471 1.00 11.37 101 ASN A N 1
ATOM 790 C CA . ASN A 1 101 ? -9.926 16.909 -5.138 1.00 12.36 101 ASN A CA 1
ATOM 791 C C . ASN A 1 101 ? -9.129 18.203 -5.163 1.00 12.60 101 ASN A C 1
ATOM 792 O O . ASN A 1 101 ? -9.324 19.084 -4.314 1.00 15.76 101 ASN A O 1
ATOM 797 N N . ILE A 1 102 ? -8.209 18.322 -6.119 1.00 11.60 102 ILE A N 1
ATOM 798 C CA . ILE A 1 102 ? -7.391 19.521 -6.221 1.00 13.05 102 ILE A CA 1
ATOM 799 C C . ILE A 1 102 ? -8.233 20.709 -6.671 1.00 13.34 102 ILE A C 1
ATOM 800 O O . ILE A 1 102 ? -8.115 21.805 -6.116 1.00 16.18 102 ILE A O 1
ATOM 805 N N . ALA A 1 103 ? -9.109 20.503 -7.660 1.00 11.70 103 ALA A N 1
ATOM 806 C CA . ALA A 1 103 ? -9.986 21.571 -8.135 1.00 13.52 103 ALA A CA 1
ATOM 807 C C . ALA A 1 103 ? -10.875 22.096 -7.021 1.00 14.66 103 ALA A C 1
ATOM 808 O O . ALA A 1 103 ? -11.091 23.312 -6.904 1.00 14.34 103 ALA A O 1
ATOM 810 N N . TYR A 1 104 ? -11.421 21.190 -6.206 1.00 15.35 104 TYR A N 1
ATOM 811 C CA . TYR A 1 104 ? -12.264 21.606 -5.095 1.00 13.38 104 TYR A CA 1
ATOM 812 C C . TYR A 1 104 ? -11.516 22.550 -4.168 1.00 14.92 104 TYR A C 1
ATOM 813 O O . TYR A 1 104 ? -12.090 23.523 -3.670 1.00 14.05 104 TYR A O 1
ATOM 822 N N . ALA A 1 105 ? -10.226 22.289 -3.936 1.00 15.46 105 ALA A N 1
ATOM 823 C CA . ALA A 1 105 ? -9.448 23.166 -3.071 1.00 14.62 105 ALA A CA 1
ATOM 824 C C . ALA A 1 105 ? -9.388 24.586 -3.620 1.00 12.84 105 ALA A C 1
ATOM 825 O O . ALA A 1 105 ? -9.188 25.537 -2.855 1.00 16.09 105 ALA A O 1
ATOM 827 N N . MET A 1 106 ? -9.564 24.751 -4.933 1.00 13.53 106 MET A N 1
ATOM 828 C CA . MET A 1 106 ? -9.685 26.084 -5.514 1.00 12.43 106 MET A CA 1
ATOM 829 C C . MET A 1 106 ? -11.107 26.628 -5.418 1.00 15.23 106 MET A C 1
ATOM 830 O O . MET A 1 106 ? -11.311 27.739 -4.923 1.00 17.41 106 MET A O 1
ATOM 835 N N . GLU A 1 107 ? -12.094 25.847 -5.873 1.00 14.73 107 GLU A N 1
ATOM 836 C CA . GLU A 1 107 ? -13.487 26.280 -5.822 1.00 13.27 107 GLU A CA 1
ATOM 837 C C . GLU A 1 107 ? -13.893 26.705 -4.417 1.00 14.07 107 GLU A C 1
ATOM 838 O O . GLU A 1 107 ? -14.632 27.679 -4.250 1.00 17.61 107 GLU A O 1
ATOM 844 N N . VAL A 1 108 ? -13.426 25.982 -3.397 1.00 15.91 108 VAL A N 1
ATOM 845 C CA . VAL A 1 108 ? -13.886 26.209 -2.029 1.00 19.63 108 VAL A CA 1
ATOM 846 C C . VAL A 1 108 ? -13.407 27.541 -1.457 1.00 16.60 108 VAL A C 1
ATOM 847 O O . VAL A 1 108 ? -13.995 28.035 -0.490 1.00 19.49 108 VAL A O 1
ATOM 851 N N . ILE A 1 109 ? -12.345 28.137 -2.007 1.00 18.85 109 ILE A N 1
ATOM 852 C CA . ILE A 1 109 ? -11.928 29.481 -1.606 1.00 22.36 109 ILE A CA 1
ATOM 853 C C . ILE A 1 109 ? -12.480 30.560 -2.532 1.00 22.52 109 ILE A C 1
ATOM 854 O O . ILE A 1 109 ? -12.136 31.736 -2.377 1.00 21.92 109 ILE A O 1
ATOM 859 N N . GLY A 1 110 ? -13.330 30.192 -3.483 1.00 18.40 110 GLY A N 1
ATOM 860 C CA . GLY A 1 110 ? -13.937 31.158 -4.377 1.00 19.33 110 GLY A CA 1
ATOM 861 C C . GLY A 1 110 ? -13.165 31.473 -5.634 1.00 23.70 110 GLY A C 1
ATOM 862 O O . GLY A 1 110 ? -13.476 32.474 -6.290 1.00 22.65 110 GLY A O 1
ATOM 863 N N . GLU A 1 111 ? -12.173 30.663 -5.994 1.00 17.88 111 GLU A N 1
ATOM 864 C CA . GLU A 1 111 ? -11.420 30.894 -7.218 1.00 17.12 111 GLU A CA 1
ATOM 865 C C . GLU A 1 111 ? -12.346 30.827 -8.421 1.00 16.34 111 GLU A C 1
ATOM 866 O O . GLU A 1 111 ? -13.365 30.139 -8.407 1.00 21.21 111 GLU A O 1
ATOM 872 N N . ASN A 1 112 ? -11.980 31.558 -9.470 1.00 18.31 112 ASN A N 1
ATOM 873 C CA . ASN A 1 112 ? -12.695 31.449 -10.734 1.00 20.47 112 ASN A CA 1
ATOM 874 C C . ASN A 1 112 ? -12.459 30.068 -11.315 1.00 15.20 112 ASN A C 1
ATOM 875 O O . ASN A 1 112 ? -11.326 29.584 -11.359 1.00 17.38 112 ASN A O 1
ATOM 880 N N . ARG A 1 113 ? -13.532 29.475 -11.847 1.00 19.32 113 ARG A N 1
ATOM 881 C CA . ARG A 1 113 ? -13.436 28.148 -12.510 1.00 17.40 113 ARG A CA 1
ATOM 882 C C . ARG A 1 113 ? -12.509 28.289 -13.724 1.00 13.87 113 ARG A C 1
ATOM 883 O O . ARG A 1 113 ? -11.906 27.275 -14.129 1.00 14.39 113 ARG A O 1
ATOM 891 N N . ARG A 1 114 ? -12.406 29.506 -14.274 1.00 15.17 114 ARG A N 1
ATOM 892 C CA . ARG A 1 114 ? -11.540 29.769 -15.420 1.00 15.62 114 ARG A CA 1
ATOM 893 C C . ARG A 1 114 ? -10.072 29.476 -15.120 1.00 14.87 114 ARG A C 1
ATOM 894 O O . ARG A 1 114 ? -9.301 29.184 -16.041 1.00 15.07 114 ARG A O 1
ATOM 902 N N . ASN A 1 115 ? -9.659 29.555 -13.853 1.00 14.26 115 ASN A N 1
ATOM 903 C CA . ASN A 1 115 ? -8.264 29.336 -13.480 1.00 15.55 115 ASN A CA 1
ATOM 904 C C . ASN A 1 115 ? -7.953 27.884 -13.133 1.00 13.33 115 ASN A C 1
ATOM 905 O O . ASN A 1 115 ? -6.778 27.527 -12.975 1.00 11.53 115 ASN A O 1
ATOM 910 N N . ILE A 1 116 ? -8.969 27.040 -13.012 1.00 10.36 116 ILE A N 1
ATOM 911 C CA . ILE A 1 116 ? -8.787 25.759 -12.344 1.00 13.69 116 ILE A CA 1
ATOM 912 C C . ILE A 1 116 ? -7.999 24.780 -13.203 1.00 13.26 116 ILE A C 1
ATOM 913 O O . ILE A 1 116 ? -7.013 24.196 -12.738 1.00 13.44 116 ILE A O 1
ATOM 918 N N . LYS A 1 117 ? -8.419 24.558 -14.449 1.00 11.84 117 LYS A N 1
ATOM 919 C CA . LYS A 1 117 ? -7.760 23.528 -15.250 1.00 12.55 117 LYS A CA 1
ATOM 920 C C . LYS A 1 117 ? -6.256 23.766 -15.340 1.00 11.89 117 LYS A C 1
ATOM 921 O O . LYS A 1 117 ? -5.462 22.853 -15.108 1.00 13.34 117 LYS A O 1
ATOM 927 N N . ARG A 1 118 ? -5.841 24.993 -15.671 1.00 13.04 118 ARG A N 1
ATOM 928 C CA . ARG A 1 118 ? -4.411 25.259 -15.818 1.00 11.30 118 ARG A CA 1
ATOM 929 C C . ARG A 1 118 ? -3.664 24.987 -14.520 1.00 11.93 118 ARG A C 1
ATOM 930 O O . ARG A 1 118 ? -2.586 24.377 -14.531 1.00 11.94 118 ARG A O 1
ATOM 938 N N . ARG A 1 119 ? -4.220 25.434 -13.392 1.00 9.60 119 ARG A N 1
ATOM 939 C CA . ARG A 1 119 ? -3.515 25.293 -12.121 1.00 9.91 119 ARG A CA 1
ATOM 940 C C . ARG A 1 119 ? -3.485 23.847 -11.655 1.00 11.21 119 ARG A C 1
ATOM 941 O O . ARG A 1 119 ? -2.459 23.389 -11.144 1.00 11.21 119 ARG A O 1
ATOM 949 N N . VAL A 1 120 ? -4.600 23.123 -11.783 1.00 11.12 120 VAL A N 1
ATOM 950 C CA . VAL A 1 120 ? -4.608 21.728 -11.348 1.00 13.23 120 VAL A CA 1
ATOM 951 C C . VAL A 1 120 ? -3.580 20.932 -12.134 1.00 11.77 120 VAL A C 1
ATOM 952 O O . VAL A 1 120 ? -2.808 20.153 -11.567 1.00 11.53 120 VAL A O 1
ATOM 956 N N . MET A 1 121 ? -3.525 21.141 -13.449 1.00 10.73 121 MET A N 1
ATOM 957 C CA . MET A 1 121 ? -2.579 20.368 -14.237 1.00 12.25 121 MET A CA 1
ATOM 958 C C . MET A 1 121 ? -1.141 20.769 -13.937 1.00 12.46 121 MET A C 1
ATOM 959 O O . MET A 1 121 ? -0.251 19.914 -13.928 1.00 13.87 121 MET A O 1
ATOM 964 N N . GLU A 1 122 ? -0.904 22.046 -13.627 1.00 10.88 122 GLU A N 1
ATOM 965 C CA . GLU A 1 122 ? 0.431 22.479 -13.234 1.00 10.93 122 GLU A CA 1
ATOM 966 C C . GLU A 1 122 ? 0.857 21.820 -11.931 1.00 10.81 122 GLU A C 1
ATOM 967 O O . GLU A 1 122 ? 2.003 21.375 -11.795 1.00 11.08 122 GLU A O 1
ATOM 973 N N . VAL A 1 123 ? -0.047 21.757 -10.954 1.00 10.19 123 VAL A N 1
ATOM 974 C CA . VAL A 1 123 ? 0.311 21.129 -9.688 1.00 10.06 123 VAL A CA 1
ATOM 975 C C . VAL A 1 123 ? 0.470 19.614 -9.830 1.00 11.55 123 VAL A C 1
ATOM 976 O O . VAL A 1 123 ? 1.304 19.013 -9.148 1.00 12.81 123 VAL A O 1
ATOM 980 N N . LEU A 1 124 ? -0.288 18.980 -10.725 1.00 11.10 124 LEU A N 1
ATOM 981 C CA . LEU A 1 124 ? -0.064 17.562 -10.991 1.00 12.33 124 LEU A CA 1
ATOM 982 C C . LEU A 1 124 ? 1.290 17.324 -11.651 1.00 14.72 124 LEU A C 1
ATOM 983 O O . LEU A 1 124 ? 1.967 16.340 -11.334 1.00 14.13 124 LEU A O 1
ATOM 988 N N . ASP A 1 125 ? 1.720 18.215 -12.554 1.00 12.50 125 ASP A N 1
ATOM 989 C CA . ASP A 1 125 ? 3.097 18.143 -13.046 1.00 15.14 125 ASP A CA 1
ATOM 990 C C . ASP A 1 125 ? 4.091 18.263 -11.899 1.00 13.80 125 ASP A C 1
ATOM 991 O O . ASP A 1 125 ? 5.064 17.503 -11.821 1.00 14.40 125 ASP A O 1
ATOM 996 N N . LEU A 1 126 ? 3.862 19.221 -10.998 1.00 11.20 126 LEU A N 1
ATOM 997 C CA . LEU A 1 126 ? 4.781 19.446 -9.888 1.00 12.18 126 LEU A CA 1
ATOM 998 C C . LEU A 1 126 ? 4.930 18.196 -9.027 1.00 14.01 126 LEU A C 1
ATOM 999 O O . LEU A 1 126 ? 6.045 17.819 -8.642 1.00 13.86 126 LEU A O 1
ATOM 1004 N N . VAL A 1 127 ? 3.809 17.558 -8.672 1.00 12.50 127 VAL A N 1
ATOM 1005 C CA . VAL A 1 127 ? 3.865 16.398 -7.789 1.00 14.01 127 VAL A CA 1
ATOM 1006 C C . VAL A 1 127 ? 4.158 15.108 -8.539 1.00 12.86 127 VAL A C 1
ATOM 1007 O O . VAL A 1 127 ? 4.359 14.068 -7.898 1.00 17.75 127 VAL A O 1
ATOM 1011 N N . GLY A 1 128 ? 4.168 15.136 -9.871 1.00 13.93 128 GLY A N 1
ATOM 1012 C CA . GLY A 1 128 ? 4.503 13.956 -10.644 1.00 15.15 128 GLY A CA 1
ATOM 1013 C C . GLY A 1 128 ? 3.399 12.931 -10.733 1.00 15.04 128 GLY A C 1
ATOM 1014 O O . GLY A 1 128 ? 3.681 11.733 -10.837 1.00 16.79 128 GLY A O 1
ATOM 1015 N N . LEU A 1 129 ? 2.141 13.366 -10.720 1.00 13.58 129 LEU A N 1
ATOM 1016 C CA . LEU A 1 129 ? 1.020 12.436 -10.732 1.00 12.15 129 LEU A CA 1
ATOM 1017 C C . LEU A 1 129 ? -0.008 12.777 -11.807 1.00 13.19 129 LEU A C 1
ATOM 1018 O O . LEU A 1 129 ? -1.203 12.516 -11.634 1.00 13.15 129 LEU A O 1
ATOM 1023 N N . LYS A 1 130 ? 0.441 13.345 -12.934 1.00 12.73 130 LYS A N 1
ATOM 1024 C CA . LYS A 1 130 ? -0.478 13.611 -14.037 1.00 13.26 130 LYS A CA 1
ATOM 1025 C C . LYS A 1 130 ? -1.239 12.354 -14.432 1.00 12.32 130 LYS A C 1
ATOM 1026 O O . LYS A 1 130 ? -2.420 12.421 -14.790 1.00 15.56 130 LYS A O 1
ATOM 1032 N N . HIS A 1 131 ? -0.570 11.199 -14.387 1.00 13.72 131 HIS A N 1
ATOM 1033 C CA . HIS A 1 131 ? -1.175 9.948 -14.834 1.00 14.39 131 HIS A CA 1
ATOM 1034 C C . HIS A 1 131 ? -2.253 9.435 -13.881 1.00 14.55 131 HIS A C 1
ATOM 1035 O O . HIS A 1 131 ? -3.007 8.527 -14.253 1.00 16.13 131 HIS A O 1
ATOM 1042 N N . LYS A 1 132 ? -2.325 9.971 -12.660 1.00 13.73 132 LYS A N 1
ATOM 1043 C CA A LYS A 1 132 ? -3.351 9.607 -11.692 0.58 13.34 132 LYS A CA 1
ATOM 1044 C CA B LYS A 1 132 ? -3.343 9.618 -11.680 0.42 13.35 132 LYS A CA 1
ATOM 1045 C C . LYS A 1 132 ? -4.486 10.627 -11.644 1.00 11.17 132 LYS A C 1
ATOM 1046 O O . LYS A 1 132 ? -5.249 10.660 -10.674 1.00 11.22 132 LYS A O 1
ATOM 1057 N N . VAL A 1 133 ? -4.619 11.448 -12.688 1.00 12.16 133 VAL A N 1
ATOM 1058 C CA . VAL A 1 133 ? -5.596 12.534 -12.671 1.00 12.31 133 VAL A CA 1
ATOM 1059 C C . VAL A 1 133 ? -7.018 12.021 -12.440 1.00 12.67 133 VAL A C 1
ATOM 1060 O O . VAL A 1 133 ? -7.833 12.703 -11.808 1.00 13.17 133 VAL A O 1
ATOM 1064 N N . ARG A 1 134 ? -7.337 10.816 -12.928 1.00 12.06 134 ARG A N 1
ATOM 1065 C CA . ARG A 1 134 ? -8.682 10.259 -12.788 1.00 12.84 134 ARG A CA 1
ATOM 1066 C C . ARG A 1 134 ? -8.821 9.295 -11.617 1.00 13.59 134 ARG A C 1
ATOM 1067 O O . ARG A 1 134 ? -9.902 8.732 -11.430 1.00 13.76 134 ARG A O 1
ATOM 1075 N N . SER A 1 135 ? -7.758 9.055 -10.858 1.00 12.44 135 SER A N 1
ATOM 1076 C CA . SER A 1 135 ? -7.811 8.087 -9.767 1.00 10.06 135 SER A CA 1
ATOM 1077 C C . SER A 1 135 ? -8.639 8.576 -8.591 1.00 11.73 135 SER A C 1
ATOM 1078 O O . SER A 1 135 ? -8.708 9.765 -8.310 1.00 11.53 135 SER A O 1
ATOM 1081 N N . PHE A 1 136 ? -9.241 7.648 -7.897 1.00 9.30 136 PHE A N 1
ATOM 1082 C CA . PHE A 1 136 ? -9.821 7.940 -6.595 1.00 11.53 136 PHE A CA 1
ATOM 1083 C C . PHE A 1 136 ? -8.774 7.721 -5.503 1.00 11.16 136 PHE A C 1
ATOM 1084 O O . PHE A 1 136 ? -7.838 6.936 -5.675 1.00 10.75 136 PHE A O 1
ATOM 1092 N N . PRO A 1 137 ? -8.913 8.396 -4.366 1.00 10.44 137 PRO A N 1
ATOM 1093 C CA . PRO A 1 137 ? -7.903 8.267 -3.305 1.00 12.22 137 PRO A CA 1
ATOM 1094 C C . PRO A 1 137 ? -7.597 6.833 -2.895 1.00 12.82 137 PRO A C 1
ATOM 1095 O O . PRO A 1 137 ? -6.425 6.520 -2.668 1.00 12.66 137 PRO A O 1
ATOM 1099 N N . ASN A 1 138 ? -8.598 5.946 -2.815 1.00 13.33 138 ASN A N 1
ATOM 1100 C CA . ASN A 1 138 ? -8.350 4.576 -2.371 1.00 13.65 138 ASN A CA 1
ATOM 1101 C C . ASN A 1 138 ? -7.482 3.794 -3.348 1.00 13.83 138 ASN A C 1
ATOM 1102 O O . ASN A 1 138 ? -6.880 2.785 -2.958 1.00 16.59 138 ASN A O 1
ATOM 1107 N N . GLU A 1 139 ? -7.408 4.233 -4.599 1.00 11.99 139 GLU A N 1
ATOM 1108 C CA . GLU A 1 139 ? -6.585 3.589 -5.607 1.00 13.84 139 GLU A CA 1
ATOM 1109 C C . GLU A 1 139 ? -5.121 4.002 -5.528 1.00 14.08 139 GLU A C 1
ATOM 1110 O O . GLU A 1 139 ? -4.296 3.429 -6.247 1.00 18.46 139 GLU A O 1
ATOM 1116 N N . LEU A 1 140 ? -4.786 4.974 -4.678 1.00 10.94 140 LEU A N 1
ATOM 1117 C CA . LEU A 1 140 ? -3.447 5.535 -4.585 1.00 12.02 140 LEU A CA 1
ATOM 1118 C C . LEU A 1 140 ? -2.708 4.929 -3.401 1.00 12.95 140 LEU A C 1
ATOM 1119 O O . LEU A 1 140 ? -3.311 4.551 -2.397 1.00 13.25 140 LEU A O 1
ATOM 1124 N N . SER A 1 141 ? -1.389 4.850 -3.529 1.00 12.38 141 SER A N 1
ATOM 1125 C CA . SER A 1 141 ? -0.573 4.470 -2.386 1.00 13.20 141 SER A CA 1
ATOM 1126 C C . SER A 1 141 ? -0.603 5.580 -1.343 1.00 12.64 141 SER A C 1
ATOM 1127 O O . SER A 1 141 ? -1.009 6.716 -1.613 1.00 11.39 141 SER A O 1
ATOM 1130 N N . GLY A 1 142 ? -0.147 5.249 -0.134 1.00 12.96 142 GLY A N 1
ATOM 1131 C CA . GLY A 1 142 ? -0.049 6.266 0.899 1.00 11.06 142 GLY A CA 1
ATOM 1132 C C . GLY A 1 142 ? 0.804 7.451 0.483 1.00 12.36 142 GLY A C 1
ATOM 1133 O O . GLY A 1 142 ? 0.446 8.609 0.734 1.00 13.92 142 GLY A O 1
ATOM 1134 N N . GLY A 1 143 ? 1.940 7.186 -0.162 1.00 11.14 143 GLY A N 1
ATOM 1135 C CA . GLY A 1 143 ? 2.785 8.280 -0.608 1.00 12.07 143 GLY A CA 1
ATOM 1136 C C . GLY A 1 143 ? 2.112 9.134 -1.663 1.00 13.32 143 GLY A C 1
ATOM 1137 O O . GLY A 1 143 ? 2.229 10.361 -1.647 1.00 13.55 143 GLY A O 1
ATOM 1138 N N . GLU A 1 144 ? 1.384 8.503 -2.585 1.00 12.47 144 GLU A N 1
ATOM 1139 C CA . GLU A 1 144 ? 0.651 9.274 -3.582 1.00 9.91 144 GLU A CA 1
ATOM 1140 C C . GLU A 1 144 ? -0.446 10.110 -2.933 1.00 12.70 144 GLU A C 1
ATOM 1141 O O . GLU A 1 144 ? -0.643 11.276 -3.296 1.00 11.48 144 GLU A O 1
ATOM 1147 N N . GLN A 1 145 ? -1.166 9.539 -1.965 1.00 9.77 145 GLN A N 1
ATOM 1148 C CA . GLN A 1 145 ? -2.193 10.305 -1.266 1.00 10.38 145 GLN A CA 1
ATOM 1149 C C . GLN A 1 145 ? -1.595 11.537 -0.596 1.00 10.85 145 GLN A C 1
ATOM 1150 O O . GLN A 1 145 ? -2.187 12.623 -0.630 1.00 11.30 145 GLN A O 1
ATOM 1156 N N . GLN A 1 146 ? -0.422 11.391 0.023 1.00 10.88 146 GLN A N 1
ATOM 1157 C CA . GLN A 1 146 ? 0.211 12.537 0.669 1.00 12.22 146 GLN A CA 1
ATOM 1158 C C . GLN A 1 146 ? 0.636 13.588 -0.348 1.00 10.90 146 GLN A C 1
ATOM 1159 O O . GLN A 1 146 ? 0.535 14.795 -0.085 1.00 10.76 146 GLN A O 1
ATOM 1165 N N . ARG A 1 147 ? 1.104 13.158 -1.520 1.00 11.76 147 ARG A N 1
ATOM 1166 C CA . ARG A 1 147 ? 1.484 14.119 -2.544 1.00 10.61 147 ARG A CA 1
ATOM 1167 C C . ARG A 1 147 ? 0.273 14.882 -3.058 1.00 10.73 147 ARG A C 1
ATOM 1168 O O . ARG A 1 147 ? 0.369 16.084 -3.332 1.00 11.08 147 ARG A O 1
ATOM 1176 N N . ILE A 1 148 ? -0.891 14.231 -3.124 1.00 11.87 148 ILE A N 1
ATOM 1177 C CA . ILE A 1 148 ? -2.108 14.925 -3.534 1.00 10.25 148 ILE A CA 1
ATOM 1178 C C . ILE A 1 148 ? -2.617 15.835 -2.422 1.00 10.69 148 ILE A C 1
ATOM 1179 O O . ILE A 1 148 ? -3.115 16.935 -2.690 1.00 10.97 148 ILE A O 1
ATOM 1184 N N . ALA A 1 149 ? -2.476 15.424 -1.158 1.00 10.80 149 ALA A N 1
ATOM 1185 C CA . ALA A 1 149 ? -2.780 16.331 -0.054 1.00 9.94 149 ALA A CA 1
ATOM 1186 C C . ALA A 1 149 ? -1.905 17.579 -0.104 1.00 10.35 149 ALA A C 1
ATOM 1187 O O . ALA A 1 149 ? -2.374 18.688 0.182 1.00 10.72 149 ALA A O 1
ATOM 1189 N N . ILE A 1 150 ? -0.625 17.417 -0.438 1.00 10.51 150 ILE A N 1
ATOM 1190 C CA . ILE A 1 150 ? 0.241 18.581 -0.592 1.00 10.11 150 ILE A CA 1
ATOM 1191 C C . ILE A 1 150 ? -0.210 19.430 -1.773 1.00 11.44 150 ILE A C 1
ATOM 1192 O O . ILE A 1 150 ? -0.224 20.665 -1.694 1.00 10.60 150 ILE A O 1
ATOM 1197 N N . ALA A 1 151 ? -0.610 18.793 -2.875 1.00 10.04 151 ALA A N 1
ATOM 1198 C CA . ALA A 1 151 ? -1.102 19.553 -4.019 1.00 10.50 151 ALA A CA 1
ATOM 1199 C C . ALA A 1 151 ? -2.334 20.369 -3.647 1.00 9.47 151 ALA A C 1
ATOM 1200 O O . ALA A 1 151 ? -2.454 21.536 -4.043 1.00 10.21 151 ALA A O 1
ATOM 1202 N N . ARG A 1 152 ? -3.263 19.772 -2.895 1.00 11.42 152 ARG A N 1
ATOM 1203 C CA . ARG A 1 152 ? -4.423 20.526 -2.432 1.00 12.08 152 ARG A CA 1
ATOM 1204 C C . ARG A 1 152 ? -3.983 21.705 -1.583 1.00 11.04 152 ARG A C 1
ATOM 1205 O O . ARG A 1 152 ? -4.513 22.813 -1.717 1.00 12.09 152 ARG A O 1
ATOM 1213 N N . ALA A 1 153 ? -3.008 21.479 -0.692 1.00 9.36 153 ALA A N 1
ATOM 1214 C CA . ALA A 1 153 ? -2.596 22.516 0.247 1.00 10.32 153 ALA A CA 1
ATOM 1215 C C . ALA A 1 153 ? -1.909 23.690 -0.439 1.00 10.13 153 ALA A C 1
ATOM 1216 O O . ALA A 1 153 ? -1.982 24.814 0.065 1.00 11.52 153 ALA A O 1
ATOM 1218 N N . ILE A 1 154 ? -1.242 23.474 -1.574 1.00 10.47 154 ILE A N 1
ATOM 1219 C CA . ILE A 1 154 ? -0.535 24.565 -2.240 1.00 9.76 154 ILE A CA 1
ATOM 1220 C C . ILE A 1 154 ? -1.282 25.103 -3.449 1.00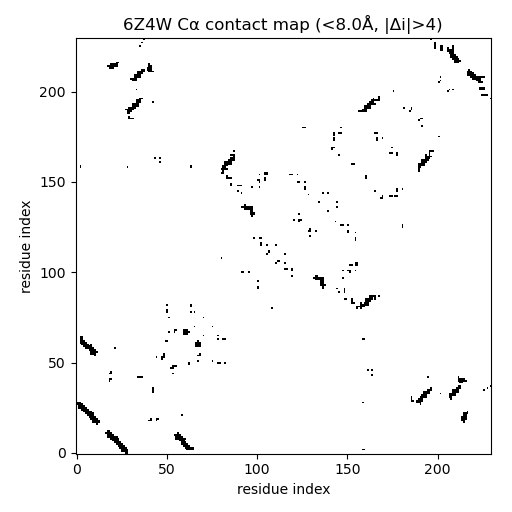 9.09 154 ILE A C 1
ATOM 1221 O O . ILE A 1 154 ? -0.785 26.030 -4.109 1.0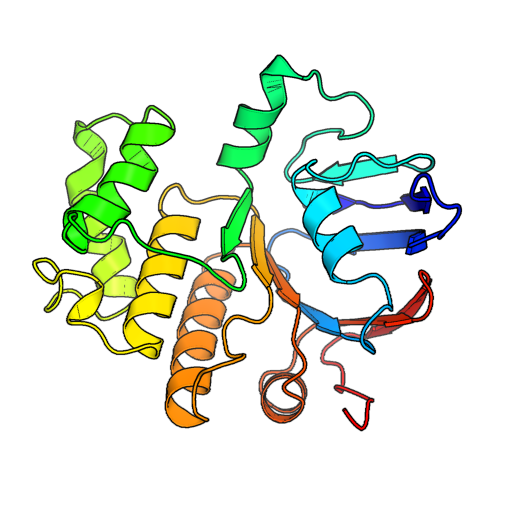0 9.36 154 ILE A O 1
ATOM 1226 N N . VAL A 1 155 ? -2.463 24.568 -3.756 1.00 9.45 155 VAL A N 1
ATOM 1227 C CA . VAL A 1 155 ? -3.111 24.880 -5.027 1.00 8.88 155 VAL A CA 1
ATOM 1228 C C . VAL A 1 155 ? -3.380 26.376 -5.184 1.00 10.82 155 VAL A C 1
ATOM 1229 O O . VAL A 1 155 ? -3.314 26.907 -6.300 1.00 9.22 155 VAL A O 1
ATOM 1233 N N . ASN A 1 156 ? -3.675 27.080 -4.089 1.00 9.68 156 ASN A N 1
ATOM 1234 C CA . ASN A 1 156 ? -3.945 28.514 -4.151 1.00 10.72 156 ASN A CA 1
ATOM 1235 C C . ASN A 1 156 ? -2.700 29.371 -3.952 1.00 11.05 156 ASN A C 1
ATOM 1236 O O . ASN A 1 156 ? -2.820 30.590 -3.760 1.00 12.82 156 ASN A O 1
ATOM 1241 N N . ASN A 1 157 ? -1.520 28.779 -4.022 1.00 10.44 157 ASN A N 1
ATOM 1242 C CA . ASN A 1 157 ? -0.260 29.485 -3.824 1.00 9.56 157 ASN A CA 1
ATOM 1243 C C . ASN A 1 157 ? -0.257 30.240 -2.498 1.00 11.33 157 ASN A C 1
ATOM 1244 O O . ASN A 1 157 ? -0.090 31.466 -2.481 1.00 11.55 157 ASN A O 1
ATOM 1249 N N . PRO A 1 158 ? -0.408 29.552 -1.373 1.00 9.50 158 PRO A N 1
ATOM 1250 C CA . PRO A 1 158 ? -0.375 30.234 -0.073 1.00 12.95 158 PRO A CA 1
ATOM 1251 C C . PRO A 1 158 ? 1.026 30.727 0.237 1.00 12.62 158 PRO A C 1
ATOM 1252 O O . PRO A 1 158 ? 2.019 30.183 -0.246 1.00 14.07 158 PRO A O 1
ATOM 1256 N N . LYS A 1 159 ? 1.101 31.761 1.076 1.00 11.77 159 LYS A N 1
ATOM 1257 C CA . LYS A 1 159 ? 2.406 32.263 1.486 1.00 15.25 159 LYS A CA 1
ATOM 1258 C C . LYS A 1 159 ? 3.121 31.276 2.392 1.00 14.97 159 LYS A C 1
ATOM 1259 O O . LYS A 1 159 ? 4.356 31.178 2.356 1.00 14.65 159 LYS A O 1
ATOM 1265 N N . VAL A 1 160 ? 2.374 30.544 3.205 1.00 12.16 160 VAL A N 1
ATOM 1266 C CA . VAL A 1 160 ? 2.944 29.629 4.180 1.00 11.85 160 VAL A CA 1
ATOM 1267 C C . VAL A 1 160 ? 2.317 28.268 3.943 1.00 10.51 160 VAL A C 1
ATOM 1268 O O . VAL A 1 160 ? 1.109 28.168 3.700 1.00 12.57 160 VAL A O 1
ATOM 1272 N N . LEU A 1 161 ? 3.130 27.219 4.040 1.00 10.08 161 LEU A N 1
ATOM 1273 C CA . LEU A 1 161 ? 2.659 25.839 4.019 1.00 8.71 161 LEU A CA 1
ATOM 1274 C C . LEU A 1 161 ? 3.104 25.178 5.313 1.00 11.02 161 LEU A C 1
ATOM 1275 O O . LEU A 1 161 ? 4.293 25.201 5.645 1.00 11.13 161 LEU A O 1
ATOM 1280 N N . ILE A 1 162 ? 2.155 24.608 6.049 1.00 10.23 162 ILE A N 1
ATOM 1281 C CA . ILE A 1 162 ? 2.434 23.886 7.284 1.00 10.04 162 ILE A CA 1
ATOM 1282 C C . ILE A 1 162 ? 2.184 22.407 7.049 1.00 13.54 162 ILE A C 1
ATOM 1283 O O . ILE A 1 162 ? 1.126 22.026 6.537 1.00 14.96 162 ILE A O 1
ATOM 1288 N N . ALA A 1 163 ? 3.141 21.571 7.441 1.00 13.65 163 ALA A N 1
ATOM 1289 C CA . ALA A 1 163 ? 3.044 20.128 7.242 1.00 14.49 163 ALA A CA 1
ATOM 1290 C C . ALA A 1 163 ? 3.322 19.434 8.564 1.00 17.50 163 ALA A C 1
ATOM 1291 O O . ALA A 1 163 ? 4.443 19.516 9.085 1.00 16.26 163 ALA A O 1
ATOM 1293 N N . ASP A 1 164 ? 2.312 18.744 9.099 1.00 16.54 164 ASP A N 1
ATOM 1294 C CA . ASP A 1 164 ? 2.407 18.040 10.377 1.00 17.93 164 ASP A CA 1
ATOM 1295 C C . ASP A 1 164 ? 2.750 16.579 10.097 1.00 17.44 164 ASP A C 1
ATOM 1296 O O . ASP A 1 164 ? 1.885 15.789 9.704 1.00 19.38 164 ASP A O 1
ATOM 1301 N N . GLU A 1 165 ? 4.017 16.231 10.302 1.00 14.72 165 GLU A N 1
ATOM 1302 C CA . GLU A 1 165 ? 4.521 14.877 10.113 1.00 13.30 165 GLU A CA 1
ATOM 1303 C C . GLU A 1 165 ? 4.129 14.304 8.755 1.00 15.60 165 GLU A C 1
ATOM 1304 O O . GLU A 1 165 ? 3.507 13.231 8.673 1.00 15.23 165 GLU A O 1
ATOM 1310 N N . PRO A 1 166 ? 4.511 14.965 7.663 1.00 13.12 166 PRO A N 1
ATOM 1311 C CA . PRO A 1 166 ? 4.071 14.520 6.332 1.00 13.08 166 PRO A CA 1
ATOM 1312 C C . PRO A 1 166 ? 4.633 13.173 5.903 1.00 19.04 166 PRO A C 1
ATOM 1313 O O . PRO A 1 166 ? 4.085 12.567 4.971 1.00 19.49 166 PRO A O 1
ATOM 1317 N N . THR A 1 167 ? 5.719 12.696 6.513 1.00 13.74 167 THR A N 1
ATOM 1318 C CA . THR A 1 167 ? 6.270 11.389 6.170 1.00 14.44 167 THR A CA 1
ATOM 1319 C C . THR A 1 167 ? 6.042 10.346 7.261 1.00 13.67 167 THR A C 1
ATOM 1320 O O . THR A 1 167 ? 6.572 9.233 7.159 1.00 14.77 167 THR A O 1
ATOM 1324 N N . GLY A 1 168 ? 5.222 10.661 8.266 1.00 15.05 168 GLY A N 1
ATOM 1325 C CA . GLY A 1 168 ? 5.139 9.848 9.474 1.00 17.83 168 GLY A CA 1
ATOM 1326 C C . GLY A 1 168 ? 4.697 8.412 9.276 1.00 19.33 168 GLY A C 1
ATOM 1327 O O . GLY A 1 168 ? 5.002 7.559 10.112 1.00 18.12 168 GLY A O 1
ATOM 1328 N N . ASN A 1 169 ? 3.943 8.126 8.210 1.00 16.72 169 ASN A N 1
ATOM 1329 C CA . ASN A 1 169 ? 3.519 6.758 7.923 1.00 15.69 169 ASN A CA 1
ATOM 1330 C C . ASN A 1 169 ? 3.991 6.267 6.559 1.00 15.85 169 ASN A C 1
ATOM 1331 O O . ASN A 1 169 ? 3.396 5.349 5.988 1.00 16.72 169 ASN A O 1
ATOM 1336 N N . LEU A 1 170 ? 5.068 6.842 6.043 1.00 12.57 170 LEU A N 1
ATOM 1337 C CA . LEU A 1 170 ? 5.631 6.474 4.754 1.00 13.06 170 LEU A CA 1
ATOM 1338 C C . LEU A 1 170 ? 6.981 5.805 4.965 1.00 10.12 170 LEU A C 1
ATOM 1339 O O . LEU A 1 170 ? 7.706 6.147 5.901 1.00 11.82 170 LEU A O 1
ATOM 1344 N N . ASP A 1 171 ? 7.309 4.841 4.100 1.00 10.70 171 ASP A N 1
ATOM 1345 C CA . ASP A 1 171 ? 8.603 4.173 4.178 1.00 12.36 171 ASP A CA 1
ATOM 1346 C C . ASP A 1 171 ? 9.703 5.132 3.722 1.00 13.52 171 ASP A C 1
ATOM 1347 O O . ASP A 1 171 ? 9.425 6.261 3.316 1.00 11.98 171 ASP A O 1
ATOM 1352 N N . PRO A 1 172 ? 10.973 4.740 3.831 1.00 12.53 172 PRO A N 1
ATOM 1353 C CA . PRO A 1 172 ? 12.043 5.708 3.517 1.00 13.21 172 PRO A CA 1
ATOM 1354 C C . PRO A 1 172 ? 11.973 6.259 2.102 1.00 12.85 172 PRO A C 1
ATOM 1355 O O . PRO A 1 172 ? 12.121 7.472 1.906 1.00 12.95 172 PRO A O 1
ATOM 1359 N N . ASP A 1 173 ? 11.735 5.402 1.109 1.00 13.77 173 ASP A N 1
ATOM 1360 C CA . ASP A 1 173 ? 11.718 5.858 -0.276 1.00 13.73 173 ASP A CA 1
ATOM 1361 C C . ASP A 1 173 ? 10.596 6.864 -0.508 1.00 12.57 173 ASP A C 1
ATOM 1362 O O . ASP A 1 173 ? 10.806 7.929 -1.108 1.00 13.24 173 ASP A O 1
ATOM 1367 N N . ASN A 1 174 ? 9.396 6.549 -0.026 1.00 13.12 174 ASN A N 1
ATOM 1368 C CA . ASN A 1 174 ? 8.284 7.483 -0.160 1.00 12.61 174 ASN A CA 1
ATOM 1369 C C . ASN A 1 174 ? 8.505 8.744 0.659 1.00 12.39 174 ASN A C 1
ATOM 1370 O O . ASN A 1 174 ? 8.155 9.838 0.206 1.00 12.06 174 ASN A O 1
ATOM 1375 N N . SER A 1 175 ? 9.091 8.626 1.849 1.00 12.40 175 SER A N 1
ATOM 1376 C CA . SER A 1 175 ? 9.408 9.822 2.621 1.00 10.39 175 SER A CA 1
ATOM 1377 C C . SER A 1 175 ? 10.327 10.749 1.840 1.00 11.76 175 SER A C 1
ATOM 1378 O O . SER A 1 175 ? 10.106 11.962 1.803 1.00 12.36 175 SER A O 1
ATOM 1381 N N . TRP A 1 176 ? 11.357 10.206 1.192 1.00 11.10 176 TRP A N 1
ATOM 1382 C CA . TRP A 1 176 ? 12.235 11.070 0.404 1.00 11.16 176 TRP A CA 1
ATOM 1383 C C . TRP A 1 176 ? 11.491 11.721 -0.752 1.00 13.63 176 TRP A C 1
ATOM 1384 O O . TRP A 1 176 ? 11.771 12.870 -1.102 1.00 14.61 176 TRP A O 1
ATOM 1395 N N . GLU A 1 177 ? 10.532 11.018 -1.347 1.00 13.60 177 GLU A N 1
ATOM 1396 C CA . GLU A 1 177 ? 9.772 11.625 -2.436 1.00 14.78 177 GLU A CA 1
ATOM 1397 C C . GLU A 1 177 ? 8.948 12.807 -1.941 1.00 14.40 177 GLU A C 1
ATOM 1398 O O . GLU A 1 177 ? 8.907 13.860 -2.587 1.00 14.04 177 GLU A O 1
ATOM 1404 N N . ILE A 1 178 ? 8.306 12.668 -0.784 1.00 13.37 178 ILE A N 1
ATOM 1405 C CA . ILE A 1 178 ? 7.580 13.794 -0.211 1.00 13.34 178 ILE A CA 1
ATOM 1406 C C . ILE A 1 178 ? 8.534 14.945 0.092 1.00 12.55 178 ILE A C 1
ATOM 1407 O O . ILE A 1 178 ? 8.215 16.113 -0.163 1.00 12.43 178 ILE A O 1
ATOM 1412 N N . MET A 1 179 ? 9.731 14.638 0.608 1.00 10.92 179 MET A N 1
ATOM 1413 C CA . MET A 1 179 ? 10.694 15.696 0.909 1.00 12.60 179 MET A CA 1
ATOM 1414 C C . MET A 1 179 ? 11.185 16.390 -0.354 1.00 11.55 179 MET A C 1
ATOM 1415 O O . MET A 1 179 ? 11.413 17.606 -0.347 1.00 11.93 179 MET A O 1
ATOM 1420 N N . ASN A 1 180 ? 11.377 15.641 -1.439 1.00 12.15 180 ASN A N 1
ATOM 1421 C CA . ASN A 1 180 ? 11.766 16.274 -2.696 1.00 12.52 180 ASN A CA 1
ATOM 1422 C C . ASN A 1 180 ? 10.704 17.266 -3.160 1.00 13.09 180 ASN A C 1
ATOM 1423 O O . ASN A 1 180 ? 11.029 18.364 -3.628 1.00 13.71 180 ASN A O 1
ATOM 1428 N N . LEU A 1 181 ? 9.430 16.901 -3.027 1.00 11.61 181 LEU A N 1
ATOM 1429 C CA . LEU A 1 181 ? 8.338 17.801 -3.382 1.00 11.32 181 LEU A CA 1
ATOM 1430 C C . LEU A 1 181 ? 8.317 19.039 -2.487 1.00 10.85 181 LEU A C 1
ATOM 1431 O O . LEU A 1 181 ? 8.235 20.170 -2.979 1.00 10.05 181 LEU A O 1
ATOM 1436 N N . LEU A 1 182 ? 8.406 18.863 -1.169 1.00 11.34 182 LEU A N 1
ATOM 1437 C CA . LEU A 1 182 ? 8.417 20.032 -0.294 1.00 9.22 182 LEU A CA 1
ATOM 1438 C C . LEU A 1 182 ? 9.612 20.931 -0.576 1.00 9.20 182 LEU A C 1
ATOM 1439 O O . LEU A 1 182 ? 9.496 22.164 -0.538 1.00 10.15 182 LEU A O 1
ATOM 1444 N N . GLU A 1 183 ? 10.769 20.338 -0.875 1.00 11.04 183 GLU A N 1
ATOM 1445 C CA . GLU A 1 183 ? 11.941 21.152 -1.173 1.00 10.37 183 GLU A CA 1
ATOM 1446 C C . GLU A 1 183 ? 11.726 21.962 -2.444 1.00 9.86 183 GLU A C 1
ATOM 1447 O O . GLU A 1 183 ? 12.063 23.150 -2.492 1.00 10.27 183 GLU A O 1
ATOM 1453 N N . ARG A 1 184 ? 11.129 21.357 -3.466 1.00 10.63 184 ARG A N 1
ATOM 1454 C CA . ARG A 1 184 ? 10.870 22.098 -4.695 1.00 10.73 184 ARG A CA 1
ATOM 1455 C C . ARG A 1 184 ? 9.847 23.206 -4.466 1.00 11.65 184 ARG A C 1
ATOM 1456 O O . ARG A 1 184 ? 9.985 24.313 -5.005 1.00 11.05 184 ARG A O 1
ATOM 1464 N N . ILE A 1 185 ? 8.832 22.945 -3.641 1.00 10.77 185 ILE A N 1
ATOM 1465 C CA . ILE A 1 185 ? 7.900 24.004 -3.276 1.00 10.69 185 ILE A CA 1
ATOM 1466 C C . ILE A 1 185 ? 8.638 25.137 -2.571 1.00 10.02 185 ILE A C 1
ATOM 1467 O O . ILE A 1 185 ? 8.408 26.322 -2.849 1.00 10.18 185 ILE A O 1
ATOM 1472 N N . ASN A 1 186 ? 9.534 24.794 -1.649 1.00 10.12 186 ASN A N 1
ATOM 1473 C CA . ASN A 1 186 ? 10.280 25.825 -0.941 1.00 9.97 186 ASN A CA 1
ATOM 1474 C C . ASN A 1 186 ? 11.167 26.629 -1.889 1.00 10.44 186 ASN A C 1
ATOM 1475 O O . ASN A 1 186 ? 11.261 27.856 -1.763 1.00 10.31 186 ASN A O 1
ATOM 1480 N N . LEU A 1 187 ? 11.796 25.971 -2.866 1.00 11.05 187 LEU A N 1
ATOM 1481 C CA . LEU A 1 187 ? 12.651 26.693 -3.805 1.00 12.96 187 LEU A CA 1
ATOM 1482 C C . LEU A 1 187 ? 11.847 27.650 -4.667 1.00 13.58 187 LEU A C 1
ATOM 1483 O O . LEU A 1 187 ? 12.399 28.629 -5.186 1.00 16.25 187 LEU A O 1
ATOM 1488 N N . GLN A 1 188 ? 10.553 27.387 -4.842 1.00 11.33 188 GLN A N 1
ATOM 1489 C CA . GLN A 1 188 ? 9.684 28.321 -5.550 1.00 13.06 188 GLN A CA 1
ATOM 1490 C C . GLN A 1 188 ? 9.380 29.554 -4.720 1.00 13.49 188 GLN A C 1
ATOM 1491 O O . GLN A 1 188 ? 8.841 30.524 -5.257 1.00 17.07 188 GLN A O 1
ATOM 1497 N N . GLY A 1 189 ? 9.704 29.543 -3.431 1.00 13.40 189 GLY A N 1
ATOM 1498 C CA . GLY A 1 189 ? 9.514 30.688 -2.558 1.00 14.31 189 GLY A CA 1
ATOM 1499 C C . GLY A 1 189 ? 8.561 30.465 -1.403 1.00 11.37 189 GLY A C 1
ATOM 1500 O O . GLY A 1 189 ? 8.487 31.314 -0.503 1.00 14.20 189 GLY A O 1
ATOM 1501 N N . THR A 1 190 ? 7.834 29.357 -1.369 1.00 11.85 190 THR A N 1
ATOM 1502 C CA . THR A 1 190 ? 6.845 29.144 -0.324 1.00 10.64 190 THR A CA 1
ATOM 1503 C C . THR A 1 190 ? 7.551 28.870 0.998 1.00 10.94 190 THR A C 1
ATOM 1504 O O . THR A 1 190 ? 8.488 28.071 1.056 1.00 12.19 190 THR A O 1
ATOM 1508 N N . THR A 1 191 ? 7.116 29.550 2.060 1.00 10.98 191 THR A N 1
ATOM 1509 C CA . THR A 1 191 ? 7.630 29.284 3.401 1.00 11.69 191 THR A CA 1
ATOM 1510 C C . THR A 1 191 ? 7.042 27.967 3.895 1.00 12.36 191 THR A C 1
ATOM 1511 O O . THR A 1 191 ? 5.837 27.735 3.771 1.00 12.58 191 THR A O 1
ATOM 1515 N N . ILE A 1 192 ? 7.883 27.090 4.438 1.00 10.00 192 ILE A N 1
ATOM 1516 C CA . ILE A 1 192 ? 7.436 25.780 4.907 1.00 9.42 192 ILE A CA 1
ATOM 1517 C C . ILE A 1 192 ? 7.847 25.609 6.356 1.00 10.08 192 ILE A C 1
ATOM 1518 O O . ILE A 1 192 ? 9.016 25.811 6.699 1.00 10.09 192 ILE A O 1
ATOM 1523 N N . LEU A 1 193 ? 6.887 25.234 7.200 1.00 10.57 193 LEU A N 1
ATOM 1524 C CA . LEU A 1 193 ? 7.149 24.749 8.548 1.00 9.93 193 LEU A CA 1
ATOM 1525 C C . LEU A 1 193 ? 6.670 23.311 8.627 1.00 11.61 193 LEU A C 1
ATOM 1526 O O . LEU A 1 193 ? 5.523 23.017 8.276 1.00 12.83 193 LEU A O 1
ATOM 1531 N N . MET A 1 194 ? 7.544 22.416 9.073 1.00 11.41 194 MET A N 1
ATOM 1532 C CA . MET A 1 194 ? 7.276 20.983 9.046 1.00 11.25 194 MET A CA 1
ATOM 1533 C C . MET A 1 194 ? 7.601 20.408 10.416 1.00 11.72 194 MET A C 1
ATOM 1534 O O . MET A 1 194 ? 8.755 20.458 10.848 1.00 12.93 194 MET A O 1
ATOM 1539 N N . ALA A 1 195 ? 6.589 19.874 11.105 1.00 11.18 195 ALA A N 1
ATOM 1540 C CA . ALA A 1 195 ? 6.827 19.109 12.327 1.00 12.23 195 ALA A CA 1
ATOM 1541 C C . ALA A 1 195 ? 7.221 17.690 11.959 1.00 12.77 195 ALA A C 1
ATOM 1542 O O . ALA A 1 195 ? 6.627 17.085 11.064 1.00 12.89 195 ALA A O 1
ATOM 1544 N N . THR A 1 196 ? 8.242 17.163 12.632 1.00 10.87 196 THR A N 1
ATOM 1545 C CA . THR A 1 196 ? 8.742 15.861 12.211 1.00 11.55 196 THR A CA 1
ATOM 1546 C C . THR A 1 196 ? 9.537 15.216 13.332 1.00 13.69 196 THR A C 1
ATOM 1547 O O . THR A 1 196 ? 10.105 15.898 14.190 1.00 12.25 196 THR A O 1
ATOM 1551 N N . HIS A 1 197 ? 9.578 13.877 13.290 1.00 12.99 197 HIS A N 1
ATOM 1552 C CA A HIS A 1 197 ? 10.411 13.041 14.146 0.62 15.10 197 HIS A CA 1
ATOM 1553 C CA B HIS A 1 197 ? 10.476 13.114 14.152 0.38 15.10 197 HIS A CA 1
ATOM 1554 C C . HIS A 1 197 ? 11.435 12.246 13.336 1.00 14.59 197 HIS A C 1
ATOM 1555 O O . HIS A 1 197 ? 12.056 11.312 13.868 1.00 15.29 197 HIS A O 1
ATOM 1568 N N . ASN A 1 198 ? 11.618 12.561 12.052 1.00 11.58 198 ASN A N 1
ATOM 1569 C CA . ASN A 1 198 ? 12.521 11.767 11.216 1.00 14.08 198 ASN A CA 1
ATOM 1570 C C . ASN A 1 198 ? 13.911 12.393 11.259 1.00 13.52 198 ASN A C 1
ATOM 1571 O O . ASN A 1 198 ? 14.197 13.371 10.554 1.00 12.81 198 ASN A O 1
ATOM 1576 N N . SER A 1 199 ? 14.774 11.828 12.107 1.00 14.90 199 SER A N 1
ATOM 1577 C CA . SER A 1 199 ? 16.119 12.363 12.288 1.00 14.87 199 SER A CA 1
ATOM 1578 C C . SER A 1 199 ? 16.938 12.273 11.003 1.00 15.70 199 SER A C 1
ATOM 1579 O O . SER A 1 199 ? 17.757 13.153 10.719 1.00 16.03 199 SER A O 1
ATOM 1582 N N . GLN A 1 200 ? 16.744 11.216 10.216 1.00 16.90 200 GLN A N 1
ATOM 1583 C CA . GLN A 1 200 ? 17.509 11.075 8.980 1.00 17.90 200 GLN A CA 1
ATOM 1584 C C . GLN A 1 200 ? 17.185 12.198 8.001 1.00 14.57 200 GLN A C 1
ATOM 1585 O O . GLN A 1 200 ? 18.090 12.781 7.387 1.00 16.03 200 GLN A O 1
ATOM 1591 N N . ILE A 1 201 ? 15.902 12.532 7.848 1.00 13.62 201 ILE A N 1
ATOM 1592 C CA . ILE A 1 201 ? 15.533 13.641 6.972 1.00 14.02 201 ILE A CA 1
ATOM 1593 C C . ILE A 1 201 ? 16.121 14.946 7.490 1.00 11.94 201 ILE A C 1
ATOM 1594 O O . ILE A 1 201 ? 16.775 15.687 6.749 1.00 13.74 201 ILE A O 1
ATOM 1599 N N . VAL A 1 202 ? 15.915 15.238 8.777 1.00 12.62 202 VAL A N 1
ATOM 1600 C CA . VAL A 1 202 ? 16.409 16.494 9.342 1.00 12.67 202 VAL A CA 1
ATOM 1601 C C . VAL A 1 202 ? 17.923 16.591 9.203 1.00 13.65 202 VAL A C 1
ATOM 1602 O O . VAL A 1 202 ? 18.465 17.640 8.829 1.00 14.17 202 VAL A O 1
ATOM 1606 N N . ASN A 1 203 ? 18.631 15.499 9.491 1.00 16.97 203 ASN A N 1
ATOM 1607 C CA . ASN A 1 203 ? 20.089 15.518 9.470 1.00 15.46 203 ASN A CA 1
ATOM 1608 C C . ASN A 1 203 ? 20.666 15.510 8.062 1.00 14.01 203 ASN A C 1
ATOM 1609 O O . ASN A 1 203 ? 21.815 15.920 7.884 1.00 18.13 203 ASN A O 1
ATOM 1614 N N . THR A 1 204 ? 19.899 15.071 7.061 1.00 16.07 204 THR A N 1
ATOM 1615 C CA . THR A 1 204 ? 20.378 15.011 5.679 1.00 14.96 204 THR A CA 1
ATOM 1616 C C . THR A 1 204 ? 19.953 16.219 4.851 1.00 15.02 204 THR A C 1
ATOM 1617 O O . THR A 1 204 ? 20.784 16.848 4.183 1.00 15.67 204 THR A O 1
ATOM 1621 N N . LEU A 1 205 ? 18.656 16.534 4.849 1.00 14.75 205 LEU A N 1
ATOM 1622 C CA . LEU A 1 205 ? 18.126 17.704 4.152 1.00 13.28 205 LEU A CA 1
ATOM 1623 C C . LEU A 1 205 ? 18.126 18.851 5.157 1.00 13.81 205 LEU A C 1
ATOM 1624 O O . LEU A 1 205 ? 17.118 19.191 5.779 1.00 12.82 205 LEU A O 1
ATOM 1629 N N . ARG A 1 206 ? 19.297 19.456 5.308 1.00 12.04 206 ARG A N 1
ATOM 1630 C CA . ARG A 1 206 ? 19.519 20.387 6.403 1.00 12.80 206 ARG A CA 1
ATOM 1631 C C . ARG A 1 206 ? 18.749 21.681 6.185 1.00 12.03 206 ARG A C 1
ATOM 1632 O O . ARG A 1 206 ? 18.814 22.289 5.113 1.00 13.20 206 ARG A O 1
ATOM 1640 N N . HIS A 1 207 ? 18.038 22.111 7.220 1.00 11.83 207 HIS A N 1
ATOM 1641 C CA . HIS A 1 207 ? 17.315 23.378 7.228 1.00 11.84 207 HIS A CA 1
ATOM 1642 C C . HIS A 1 207 ? 17.348 23.925 8.649 1.00 12.85 207 HIS A C 1
ATOM 1643 O O . HIS A 1 207 ? 18.006 23.373 9.537 1.00 12.69 207 HIS A O 1
ATOM 1650 N N . ARG A 1 208 ? 16.616 25.001 8.877 1.00 11.55 208 ARG A N 1
ATOM 1651 C CA . ARG A 1 208 ? 16.479 25.521 10.226 1.00 12.94 208 ARG A CA 1
ATOM 1652 C C . ARG A 1 208 ? 15.725 24.514 11.093 1.00 10.42 208 ARG A C 1
ATOM 1653 O O . ARG A 1 208 ? 14.722 23.939 10.662 1.00 11.14 208 ARG A O 1
ATOM 1661 N N . VAL A 1 209 ? 16.218 24.288 12.312 1.00 10.29 209 VAL A N 1
ATOM 1662 C CA . VAL A 1 209 ? 15.598 23.366 13.263 1.00 11.17 209 VAL A CA 1
ATOM 1663 C C . VAL A 1 209 ? 15.215 24.145 14.512 1.00 11.71 209 VAL A C 1
ATOM 1664 O O . VAL A 1 209 ? 16.080 24.741 15.167 1.00 12.44 209 VAL A O 1
ATOM 1668 N N . ILE A 1 210 ? 13.928 24.131 14.846 1.00 11.88 210 ILE A N 1
ATOM 1669 C CA . ILE A 1 210 ? 13.398 24.757 16.048 1.00 11.89 210 ILE A CA 1
ATOM 1670 C C . ILE A 1 210 ? 12.948 23.623 16.961 1.00 10.87 210 ILE A C 1
ATOM 1671 O O . ILE A 1 210 ? 12.022 22.869 16.629 1.00 11.13 210 ILE A O 1
ATOM 1676 N N . ALA A 1 211 ? 13.610 23.470 18.097 1.00 9.76 211 ALA A N 1
ATOM 1677 C CA . ALA A 1 211 ? 13.293 22.403 19.031 1.00 9.44 211 ALA A CA 1
ATOM 1678 C C . ALA A 1 211 ? 12.500 22.972 20.199 1.00 12.59 211 ALA A C 1
ATOM 1679 O O . ALA A 1 211 ? 12.915 23.966 20.802 1.00 11.56 211 ALA A O 1
ATOM 1681 N N . ILE A 1 212 ? 11.375 22.334 20.520 1.00 13.30 212 ILE A N 1
ATOM 1682 C CA . ILE A 1 212 ? 10.480 22.771 21.584 1.00 11.82 212 ILE A CA 1
ATOM 1683 C C . ILE A 1 212 ? 10.446 21.703 22.664 1.00 12.02 212 ILE A C 1
ATOM 1684 O O . ILE A 1 212 ? 10.347 20.509 22.362 1.00 13.35 212 ILE A O 1
ATOM 1689 N N . GLU A 1 213 ? 10.530 22.128 23.921 1.00 11.66 213 GLU A N 1
ATOM 1690 C CA . GLU A 1 213 ? 10.343 21.214 25.036 1.00 14.23 213 GLU A CA 1
ATOM 1691 C C . GLU A 1 213 ? 9.567 21.937 26.118 1.00 13.32 213 GLU A C 1
ATOM 1692 O O . GLU A 1 213 ? 9.882 23.085 26.440 1.00 13.89 213 GLU A O 1
ATOM 1698 N N . ASN A 1 214 ? 8.564 21.256 26.679 1.00 13.67 214 ASN A N 1
ATOM 1699 C CA . ASN A 1 214 ? 7.753 21.805 27.763 1.00 15.05 214 ASN A CA 1
ATOM 1700 C C . ASN A 1 214 ? 7.351 23.254 27.480 1.00 13.65 214 ASN A C 1
ATOM 1701 O O . ASN A 1 214 ? 7.457 24.138 28.336 1.00 14.24 214 ASN A O 1
ATOM 1706 N N . GLY A 1 215 ? 6.919 23.511 26.243 1.00 10.94 215 GLY A N 1
ATOM 1707 C CA . GLY A 1 215 ? 6.395 24.810 25.885 1.00 11.83 215 GLY A CA 1
ATOM 1708 C C . GLY A 1 215 ? 7.420 25.884 25.594 1.00 12.28 215 GLY A C 1
ATOM 1709 O O . GLY A 1 215 ? 7.032 27.045 25.418 1.00 13.92 215 GLY A O 1
ATOM 1710 N N . ARG A 1 216 ? 8.704 25.539 25.511 1.00 11.01 216 ARG A N 1
ATOM 1711 C CA . ARG A 1 216 ? 9.780 26.503 25.321 1.00 11.89 216 ARG A CA 1
ATOM 1712 C C . ARG A 1 216 ? 10.626 26.109 24.118 1.00 13.97 216 ARG A C 1
ATOM 1713 O O . ARG A 1 216 ? 10.865 24.926 23.871 1.00 13.69 216 ARG A O 1
ATOM 1721 N N . VAL A 1 217 ? 11.118 27.109 23.393 1.00 12.46 217 VAL A N 1
ATOM 1722 C CA . VAL A 1 217 ? 12.124 26.868 22.362 1.00 12.07 217 VAL A CA 1
ATOM 1723 C C . VAL A 1 217 ? 13.456 26.646 23.061 1.00 14.08 217 VAL A C 1
ATOM 1724 O O . VAL A 1 217 ? 13.981 27.547 23.718 1.00 16.66 217 VAL A O 1
ATOM 1728 N N . VAL A 1 218 ? 14.003 25.441 22.938 1.00 13.43 218 VAL A N 1
ATOM 1729 C CA . VAL A 1 218 ? 15.278 25.131 23.575 1.00 14.65 218 VAL A CA 1
ATOM 1730 C C . VAL A 1 218 ? 16.463 25.211 22.617 1.00 16.38 218 VAL A C 1
ATOM 1731 O O . VAL A 1 218 ? 17.613 25.273 23.081 1.00 18.60 218 VAL A O 1
ATOM 1735 N N . ARG A 1 219 ? 16.223 25.222 21.310 1.00 13.62 219 ARG A N 1
ATOM 1736 C CA . ARG A 1 219 ? 17.287 25.292 20.324 1.00 13.42 219 ARG A CA 1
ATOM 1737 C C . ARG A 1 219 ? 16.673 25.829 19.040 1.00 12.84 219 ARG A C 1
ATOM 1738 O O . ARG A 1 219 ? 15.553 25.461 18.685 1.00 12.98 219 ARG A O 1
ATOM 1746 N N . ASP A 1 220 ? 17.400 26.706 18.353 1.00 13.19 220 ASP A N 1
ATOM 1747 C CA . ASP A 1 220 ? 16.925 27.275 17.095 1.00 15.20 220 ASP A CA 1
ATOM 1748 C C . ASP A 1 220 ? 18.180 27.536 16.267 1.00 17.30 220 ASP A C 1
ATOM 1749 O O . ASP A 1 220 ? 18.885 28.527 16.498 1.00 18.86 220 ASP A O 1
ATOM 1754 N N . GLU A 1 221 ? 18.476 26.626 15.339 1.00 15.92 221 GLU A N 1
ATOM 1755 C CA . GLU A 1 221 ? 19.756 26.602 14.643 1.00 18.87 221 GLU A CA 1
ATOM 1756 C C . GLU A 1 221 ? 19.567 26.465 13.138 1.00 15.77 221 GLU A C 1
ATOM 1757 O O . GLU A 1 221 ? 18.705 25.715 12.669 1.00 16.31 221 GLU A O 1
ATOM 1763 N N . SER A 1 222 ? 20.402 27.182 12.386 1.00 15.68 222 SER A N 1
ATOM 1764 C CA . SER A 1 222 ? 20.454 27.039 10.938 1.00 13.88 222 SER A CA 1
ATOM 1765 C C . SER A 1 222 ? 21.133 25.723 10.569 1.00 15.34 222 SER A C 1
ATOM 1766 O O . SER A 1 222 ? 22.072 25.281 11.235 1.00 17.38 222 SER A O 1
ATOM 1769 N N . LYS A 1 223 ? 20.658 25.100 9.490 1.00 16.61 223 LYS A N 1
ATOM 1770 C CA . LYS A 1 223 ? 21.169 23.802 9.043 1.00 15.08 223 LYS A CA 1
ATOM 1771 C C . LYS A 1 223 ? 21.389 22.864 10.223 1.00 16.87 223 LYS A C 1
ATOM 1772 O O . LYS A 1 223 ? 22.458 22.275 10.396 1.00 15.07 223 LYS A O 1
ATOM 1778 N N . GLY A 1 224 ? 20.354 22.733 11.052 1.00 15.25 224 GLY A N 1
ATOM 1779 C CA . GLY A 1 224 ? 20.538 22.139 12.356 1.00 13.31 224 GLY A CA 1
ATOM 1780 C C . GLY A 1 224 ? 20.461 20.628 12.354 1.00 12.78 224 GLY A C 1
ATOM 1781 O O . GLY A 1 224 ? 19.880 20.002 11.473 1.00 15.32 224 GLY A O 1
ATOM 1782 N N . GLU A 1 225 ? 21.091 20.036 13.363 1.00 17.00 225 GLU A N 1
ATOM 1783 C CA . GLU A 1 225 ? 20.925 18.613 13.608 1.00 15.90 225 GLU A CA 1
ATOM 1784 C C . GLU A 1 225 ? 19.601 18.357 14.322 1.00 14.15 225 GLU A C 1
ATOM 1785 O O . GLU A 1 225 ? 19.008 19.249 14.934 1.00 15.83 225 GLU A O 1
ATOM 1791 N N . TYR A 1 226 ? 19.147 17.106 14.251 1.00 15.39 226 TYR A N 1
ATOM 1792 C CA . TYR A 1 226 ? 17.877 16.741 14.867 1.00 14.39 226 TYR A CA 1
ATOM 1793 C C . TYR A 1 226 ? 17.956 16.834 16.389 1.00 14.17 226 TYR A C 1
ATOM 1794 O O . TYR A 1 226 ? 17.155 17.535 17.020 1.00 15.03 226 TYR A O 1
ATOM 1803 N N . GLY A 1 227 ? 18.925 16.143 16.995 1.00 16.98 227 GLY A N 1
ATOM 1804 C CA . GLY A 1 227 ? 19.285 16.365 18.381 1.00 18.10 227 GLY A CA 1
ATOM 1805 C C . GLY A 1 227 ? 18.591 15.485 19.397 1.00 18.57 227 GLY A C 1
ATOM 1806 O O . GLY A 1 227 ? 18.947 15.539 20.580 1.00 18.86 227 GLY A O 1
ATOM 1807 N N . TYR A 1 228 ? 17.619 14.684 18.987 1.00 16.74 228 TYR A N 1
ATOM 1808 C CA . TYR A 1 228 ? 16.875 13.842 19.906 1.00 17.21 228 TYR A CA 1
ATOM 1809 C C . TYR A 1 228 ? 17.063 12.379 19.533 1.00 19.58 228 TYR A C 1
ATOM 1810 O O . TYR A 1 228 ? 17.450 12.041 18.410 1.00 19.82 228 TYR A O 1
ATOM 1819 N N . ASP A 1 229 ? 16.795 11.512 20.504 1.00 21.57 229 ASP A N 1
ATOM 1820 C CA . ASP A 1 229 ? 16.884 10.069 20.329 1.00 26.64 229 ASP A CA 1
ATOM 1821 C C . ASP A 1 229 ? 15.557 9.450 19.899 1.00 32.18 229 ASP A C 1
ATOM 1822 O O . ASP A 1 229 ? 15.494 8.236 19.679 1.00 35.24 229 ASP A O 1
ATOM 1827 N N . ASP A 1 230 ? 14.505 10.253 19.775 1.00 30.62 230 ASP A N 1
ATOM 1828 C CA . ASP A 1 230 ? 13.178 9.756 19.435 1.00 32.99 230 ASP A CA 1
ATOM 1829 C C . ASP A 1 230 ? 12.456 10.778 18.565 1.00 29.03 230 ASP A C 1
ATOM 1830 O O . ASP A 1 230 ? 11.436 10.489 17.937 1.00 31.55 230 ASP A O 1
#